Protein AF-A0A0D2AIK0-F1 (afdb_monomer_lite)

Foldseek 3Di:
DQDDLVLLLVLLVLLLVLLVVQLVQDPLSVVSVVLSVLLNVLSVLCVLLVDPDDSVLSVQLSVLSVQSSVQSVVCVVCRNPDDQQPGDGPNDGPVVSVVSNVVSSVSSVVVSVVCCVVQVLLSLLLVLLVLLLVLLVVDDDDDVLSLLLNLLSQLVNLLSVLQSPDDDHPNPLSNLNNVLSVVLSVVSVVDDDDPPCVVVNSVSSVVNSVSSVVSLVVSVVVLVVDPDDPVSNVSNVVSNCSSVVSCCVVCVVVVVVVVVVVVVLVVFDADDPVLLVPWDFAQDFDQDAAPQPRDGDRWTADPVGDTDHSVRVNVVNRRHQADPPPRHGSDDPPDPPPDDDDDDDD

Sequence (346 aa):
MATSITEAKIATKSLLQKVEPHMNDALALESLGFFLPVALKALDTIGLFKVEESPRALSEYKSTCDKLVEAIQSNEGSLGQRAWKDVTVDGKSWHDHLVTMKSCISTLQAEVNKIKVERPFLAEAILAAVELKRRIQSSEGSSPHFDILDGTLLFLLSALDLLQSLPRQNSDSVADLAGPLRQCSLKCRSALPSSEEAVVWMESCQQLLVLLQGFSNTFVCFFLQKNMSDDAKLRALSIFSTMGTYYMQRNQGLLQRRVDDMLDANRAQPASKSAIQALPRTTKSVREICVICTESMEITTMPCGHCYHDGCLSHWLKVADSCPQCRETLKEERKADTEGWVEATE

Radius of gyration: 31.6 Å; chains: 1; bounding box: 54×57×114 Å

Organism: NCBI:txid253628

pLDDT: mean 73.14, std 13.84, range [31.39, 95.0]

Structure (mmCIF, N/CA/C/O backbone):
data_AF-A0A0D2AIK0-F1
#
_entry.id   AF-A0A0D2AIK0-F1
#
loop_
_atom_site.group_PDB
_atom_site.id
_ato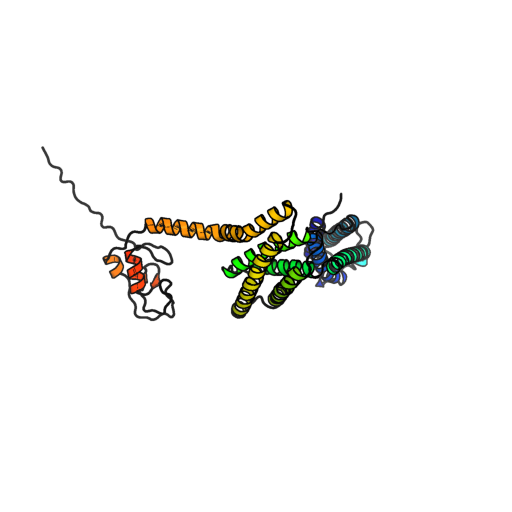m_site.type_symbol
_atom_site.label_atom_id
_atom_site.label_alt_id
_atom_site.label_comp_id
_atom_site.label_asym_id
_atom_site.label_entity_id
_atom_site.label_seq_id
_atom_site.pdbx_PDB_ins_code
_atom_site.Cartn_x
_atom_site.Cartn_y
_atom_site.Cartn_z
_atom_site.occupancy
_atom_site.B_iso_or_equiv
_atom_site.auth_seq_id
_atom_site.auth_comp_id
_atom_site.auth_asym_id
_atom_site.auth_atom_id
_atom_site.pdbx_PDB_model_num
ATOM 1 N N . MET A 1 1 ? 18.696 -15.777 -14.781 1.00 50.56 1 MET A N 1
ATOM 2 C CA . MET A 1 1 ? 17.895 -15.774 -13.537 1.00 50.56 1 MET A CA 1
ATOM 3 C C . MET A 1 1 ? 16.633 -14.973 -13.808 1.00 50.56 1 MET A C 1
ATOM 5 O O . MET A 1 1 ? 16.742 -13.966 -14.494 1.00 50.56 1 MET A O 1
ATOM 9 N N . ALA A 1 2 ? 15.460 -15.442 -13.379 1.00 64.12 2 ALA A N 1
ATOM 10 C CA . ALA A 1 2 ? 14.223 -14.672 -13.515 1.00 64.12 2 ALA A CA 1
ATOM 11 C C . ALA A 1 2 ? 14.253 -13.501 -12.520 1.00 64.12 2 ALA A C 1
ATOM 13 O O . ALA A 1 2 ? 14.506 -13.725 -11.341 1.00 64.12 2 ALA A O 1
ATOM 14 N N . THR A 1 3 ? 14.053 -12.273 -12.998 1.00 76.69 3 THR A N 1
ATOM 15 C CA . THR A 1 3 ? 14.014 -11.070 -12.151 1.00 76.69 3 THR A CA 1
ATOM 16 C C . THR A 1 3 ? 12.667 -10.958 -11.442 1.00 76.69 3 THR A C 1
ATOM 18 O O . THR A 1 3 ? 11.631 -11.181 -12.067 1.00 76.69 3 THR A O 1
ATOM 21 N N . SER A 1 4 ? 12.667 -10.591 -10.157 1.00 88.56 4 SER A N 1
ATOM 22 C CA . SER A 1 4 ? 11.433 -10.387 -9.379 1.00 88.56 4 SER A CA 1
ATOM 23 C C . SER A 1 4 ? 10.944 -8.931 -9.399 1.00 88.56 4 SER A C 1
ATOM 25 O O . SER A 1 4 ? 11.729 -7.992 -9.544 1.00 88.56 4 SER A O 1
ATOM 27 N N . ILE A 1 5 ? 9.642 -8.722 -9.166 1.00 89.88 5 ILE A N 1
ATOM 28 C CA . ILE A 1 5 ? 9.038 -7.384 -8.989 1.00 89.88 5 ILE A CA 1
ATOM 29 C C . ILE A 1 5 ? 9.760 -6.599 -7.880 1.00 89.88 5 ILE A C 1
ATOM 31 O O . ILE A 1 5 ? 9.977 -5.392 -7.993 1.00 89.88 5 ILE A O 1
ATOM 35 N N . THR A 1 6 ? 10.181 -7.283 -6.813 1.00 89.69 6 THR A N 1
ATOM 36 C CA . THR A 1 6 ? 10.931 -6.679 -5.704 1.00 89.69 6 THR A CA 1
ATOM 37 C C . THR A 1 6 ? 12.274 -6.119 -6.168 1.00 89.69 6 THR A C 1
ATOM 39 O O . THR A 1 6 ? 12.614 -4.989 -5.824 1.00 89.69 6 THR A O 1
ATOM 42 N N . GLU A 1 7 ? 13.015 -6.867 -6.985 1.00 91.56 7 GLU A N 1
ATOM 43 C CA . GLU A 1 7 ? 14.293 -6.414 -7.547 1.00 91.56 7 GLU A CA 1
ATOM 44 C C . GLU A 1 7 ? 14.105 -5.211 -8.475 1.00 91.56 7 GLU A C 1
ATOM 46 O O . GLU A 1 7 ? 14.845 -4.234 -8.367 1.00 91.56 7 GLU A O 1
ATOM 51 N N . ALA A 1 8 ? 13.079 -5.236 -9.332 1.00 92.81 8 ALA A N 1
ATOM 52 C CA . ALA A 1 8 ? 12.741 -4.106 -10.197 1.00 92.81 8 ALA A CA 1
ATOM 53 C C . ALA A 1 8 ? 12.388 -2.847 -9.384 1.00 92.81 8 ALA A C 1
ATOM 55 O O . ALA A 1 8 ? 12.855 -1.750 -9.697 1.00 92.81 8 ALA A O 1
ATOM 56 N N . LYS A 1 9 ? 11.630 -2.990 -8.287 1.00 93.06 9 LYS A N 1
ATOM 57 C CA . LYS A 1 9 ? 11.312 -1.877 -7.374 1.00 93.06 9 LYS A CA 1
ATOM 58 C C . LYS A 1 9 ? 12.559 -1.285 -6.725 1.00 93.06 9 LYS A C 1
ATOM 60 O O . LYS A 1 9 ? 12.662 -0.064 -6.626 1.00 93.06 9 LYS A O 1
ATOM 65 N N . ILE A 1 10 ? 13.491 -2.126 -6.279 1.00 94.44 10 ILE A N 1
ATOM 66 C CA . ILE A 1 10 ? 14.753 -1.675 -5.676 1.00 94.44 10 ILE A CA 1
ATOM 67 C C . ILE A 1 10 ? 15.572 -0.883 -6.699 1.00 94.44 10 ILE A C 1
ATOM 69 O O . ILE A 1 10 ? 15.980 0.240 -6.403 1.00 94.44 10 ILE A O 1
ATOM 73 N N . ALA A 1 11 ? 15.733 -1.416 -7.913 1.00 94.75 11 ALA A N 1
ATOM 74 C CA . ALA A 1 11 ? 16.460 -0.740 -8.986 1.00 94.75 11 ALA A CA 1
ATOM 75 C C . ALA A 1 11 ? 15.818 0.611 -9.355 1.00 94.75 11 ALA A C 1
ATOM 77 O O . ALA A 1 11 ? 16.508 1.622 -9.476 1.00 94.75 11 ALA A O 1
ATOM 78 N N . THR A 1 12 ? 14.484 0.665 -9.431 1.00 94.88 12 THR A N 1
ATOM 79 C CA . THR A 1 12 ? 13.747 1.908 -9.717 1.00 94.88 12 THR A CA 1
ATOM 80 C C . THR A 1 12 ? 13.958 2.965 -8.635 1.00 94.88 12 THR A C 1
ATOM 82 O O . THR A 1 12 ? 14.187 4.129 -8.953 1.00 94.88 12 THR A O 1
ATOM 85 N N . LYS A 1 13 ? 13.896 2.576 -7.352 1.00 94.88 13 LYS A N 1
ATOM 86 C CA . LYS A 1 13 ? 14.141 3.491 -6.224 1.00 94.88 13 LYS A CA 1
ATOM 87 C C . LYS A 1 13 ? 15.572 4.017 -6.225 1.00 94.88 13 LYS A C 1
ATOM 89 O O . LYS A 1 13 ? 15.771 5.205 -6.001 1.00 94.88 13 LYS A O 1
ATOM 94 N N . SER A 1 14 ? 16.543 3.145 -6.500 1.00 95.00 14 SER A N 1
ATOM 95 C CA . SER A 1 14 ? 17.953 3.530 -6.601 1.00 95.00 14 SER A CA 1
ATOM 96 C C . SER A 1 14 ? 18.172 4.561 -7.709 1.00 95.00 14 SER A C 1
ATOM 98 O O . SER A 1 14 ? 18.800 5.593 -7.473 1.00 95.00 14 SER A O 1
ATOM 100 N N . LEU A 1 15 ? 17.580 4.335 -8.887 1.00 93.12 15 LEU A N 1
ATOM 101 C CA . LEU A 1 15 ? 17.642 5.289 -9.989 1.00 93.12 15 LEU A CA 1
ATOM 102 C C . LEU A 1 15 ? 16.943 6.608 -9.652 1.00 93.12 15 LEU A C 1
ATOM 104 O O . LEU A 1 15 ? 17.505 7.667 -9.912 1.00 93.12 15 LEU A O 1
ATOM 108 N N . LEU A 1 16 ? 15.759 6.566 -9.037 1.00 92.19 16 LEU A N 1
ATOM 109 C CA . LEU A 1 16 ? 15.032 7.775 -8.645 1.00 92.19 16 LEU A CA 1
ATOM 110 C C . LEU A 1 16 ? 15.854 8.639 -7.681 1.00 92.19 16 LEU A C 1
ATOM 112 O O . LEU A 1 16 ? 16.026 9.825 -7.938 1.00 92.19 16 LEU A O 1
ATOM 116 N N . GLN A 1 17 ? 16.439 8.031 -6.646 1.00 91.50 17 GLN A N 1
ATOM 117 C CA . GLN A 1 17 ? 17.300 8.723 -5.682 1.00 91.50 17 GLN A CA 1
ATOM 118 C C . GLN A 1 17 ? 18.522 9.373 -6.348 1.00 91.50 17 GLN A C 1
ATOM 120 O O . GLN A 1 17 ? 18.995 10.414 -5.902 1.00 91.50 17 GLN A O 1
ATOM 125 N N . LYS A 1 18 ? 19.052 8.758 -7.410 1.00 87.75 18 LYS A N 1
ATOM 126 C CA . LYS A 1 18 ? 20.182 9.299 -8.173 1.00 87.75 18 LYS A CA 1
ATOM 127 C C . LYS A 1 18 ? 19.784 10.387 -9.163 1.00 87.75 18 LYS A C 1
ATOM 129 O O . LYS A 1 18 ? 20.604 11.242 -9.462 1.00 87.75 18 LYS A O 1
ATOM 134 N N . VAL A 1 19 ? 18.555 10.371 -9.668 1.00 86.50 19 VAL A N 1
ATOM 135 C CA . VAL A 1 19 ? 18.048 11.380 -10.610 1.00 86.50 19 VAL A CA 1
ATOM 136 C C . VAL A 1 19 ? 17.578 12.643 -9.887 1.00 86.50 19 VAL A C 1
ATOM 138 O O . VAL A 1 19 ? 17.784 13.739 -10.400 1.00 86.50 19 VAL A O 1
ATOM 141 N N . GLU A 1 20 ? 16.972 12.501 -8.707 1.00 85.56 20 GLU A N 1
ATOM 142 C CA . GLU A 1 20 ? 16.323 13.581 -7.948 1.00 85.56 20 GLU A CA 1
ATOM 143 C C . GLU A 1 20 ? 17.198 14.840 -7.748 1.00 85.56 20 GLU A C 1
ATOM 145 O O . GLU A 1 20 ? 16.708 15.936 -8.028 1.00 85.56 20 GLU A O 1
ATOM 150 N N . PRO A 1 21 ? 18.501 14.746 -7.403 1.00 83.00 21 PRO A N 1
ATOM 151 C CA . PRO A 1 21 ? 19.363 15.922 -7.248 1.00 83.00 21 PRO A CA 1
ATOM 152 C C . PRO A 1 21 ? 19.670 16.666 -8.557 1.00 83.00 21 PRO A C 1
ATOM 154 O O . PRO A 1 21 ? 20.189 17.777 -8.516 1.00 83.00 21 PRO A O 1
ATOM 157 N N . HIS A 1 22 ? 19.390 16.057 -9.712 1.00 76.94 22 HIS A N 1
ATOM 158 C CA . HIS A 1 22 ? 19.829 16.521 -11.033 1.00 76.94 22 HIS A CA 1
ATOM 159 C C . HIS A 1 22 ? 18.659 16.822 -11.986 1.00 76.94 22 HIS A C 1
ATOM 161 O O . HIS A 1 22 ? 18.868 17.103 -13.168 1.00 76.94 22 HIS A O 1
ATOM 167 N N . MET A 1 23 ? 17.413 16.776 -11.496 1.00 75.00 23 MET A N 1
ATOM 168 C CA . MET A 1 23 ? 16.213 16.999 -12.314 1.00 75.00 23 MET A CA 1
ATOM 169 C C . MET A 1 23 ? 16.132 18.405 -12.925 1.00 75.00 23 MET A C 1
ATOM 171 O O . MET A 1 23 ? 15.503 18.563 -13.967 1.00 75.00 23 MET A O 1
ATOM 175 N N . ASN A 1 24 ? 16.783 19.401 -12.320 1.00 70.81 24 ASN A N 1
ATOM 176 C CA . ASN A 1 24 ? 16.729 20.794 -12.774 1.00 70.81 24 ASN A CA 1
ATOM 177 C C . ASN A 1 24 ? 17.697 21.110 -13.931 1.00 70.81 24 ASN A C 1
ATOM 179 O O . ASN A 1 24 ? 17.567 22.159 -14.556 1.00 70.81 24 ASN A O 1
ATOM 183 N N . ASP A 1 25 ? 18.643 20.214 -14.236 1.00 64.31 25 ASP A N 1
ATOM 184 C CA . ASP A 1 25 ? 19.798 20.530 -15.090 1.00 64.31 25 ASP A CA 1
ATOM 185 C C . ASP A 1 25 ? 19.733 19.895 -16.493 1.00 64.31 25 ASP A C 1
ATOM 187 O O . ASP A 1 25 ? 20.514 20.251 -17.378 1.00 64.31 25 ASP A O 1
ATOM 191 N N . ALA A 1 26 ? 18.815 18.947 -16.737 1.00 69.38 26 ALA A N 1
ATOM 192 C CA . ALA A 1 26 ? 18.654 18.311 -18.047 1.00 69.38 26 ALA A CA 1
ATOM 193 C C . ALA A 1 26 ? 17.237 17.763 -18.292 1.00 69.38 26 ALA A C 1
ATOM 195 O O . ALA A 1 26 ? 16.736 16.938 -17.529 1.00 69.38 26 ALA A O 1
ATOM 196 N N . LEU A 1 27 ? 16.660 18.092 -19.456 1.00 71.62 27 LEU A N 1
ATOM 197 C CA . LEU A 1 27 ? 15.331 17.642 -19.918 1.00 71.62 27 LEU A CA 1
ATOM 198 C C . LEU A 1 27 ? 15.115 16.116 -19.809 1.00 71.62 27 LEU A C 1
ATOM 200 O O . LEU A 1 27 ? 14.017 15.621 -19.548 1.00 71.62 27 LEU A O 1
ATOM 204 N N . ALA A 1 28 ? 16.177 15.340 -20.033 1.00 73.12 28 ALA A N 1
ATOM 205 C CA . ALA A 1 28 ? 16.127 13.886 -19.963 1.00 73.12 28 ALA A CA 1
ATOM 206 C C . ALA A 1 28 ? 16.028 13.351 -18.519 1.00 73.12 28 ALA A C 1
ATOM 208 O O . ALA A 1 28 ? 15.374 12.333 -18.293 1.00 73.12 28 ALA A O 1
ATOM 209 N N . LEU A 1 29 ? 16.644 14.037 -17.552 1.00 78.25 29 LEU A N 1
ATOM 210 C CA . LEU A 1 29 ? 16.562 13.701 -16.128 1.00 78.25 29 LEU A CA 1
ATOM 211 C C . LEU A 1 29 ? 15.217 14.127 -15.542 1.00 78.25 29 LEU A C 1
ATOM 213 O O . LEU A 1 29 ? 14.597 13.356 -14.813 1.00 78.25 29 LEU A O 1
ATOM 217 N N . GLU A 1 30 ? 14.711 15.290 -15.952 1.00 78.31 30 GLU A N 1
ATOM 218 C CA . GLU A 1 30 ? 13.348 15.729 -15.644 1.00 78.31 30 GLU A CA 1
ATOM 219 C C . GLU A 1 30 ? 12.313 14.688 -16.112 1.00 78.31 30 GLU A C 1
ATOM 221 O O . GLU A 1 30 ? 11.435 14.271 -15.353 1.00 78.31 30 GLU A O 1
ATOM 226 N N . SER A 1 31 ? 12.484 14.169 -17.336 1.00 82.69 31 SER A N 1
ATOM 227 C CA . SER A 1 31 ? 11.640 13.094 -17.871 1.00 82.69 31 SER A CA 1
ATOM 228 C C . SER A 1 31 ? 11.676 11.839 -16.989 1.00 82.69 31 SER A C 1
ATOM 230 O O . SER A 1 31 ? 10.631 11.247 -16.718 1.00 82.69 31 SER A O 1
ATOM 232 N N . LEU A 1 32 ? 12.855 11.417 -16.518 1.00 86.56 32 LEU A N 1
ATOM 233 C CA . LEU A 1 32 ? 12.980 10.269 -15.613 1.00 86.56 32 LEU A CA 1
ATOM 234 C C . LEU A 1 32 ? 12.265 10.510 -14.278 1.00 86.56 32 LEU A C 1
ATOM 236 O O . LEU A 1 32 ? 11.561 9.617 -13.808 1.00 86.56 32 LEU A O 1
ATOM 240 N N . GLY A 1 33 ? 12.367 11.714 -13.715 1.00 83.06 33 GLY A N 1
ATOM 241 C CA . GLY A 1 33 ? 11.636 12.092 -12.504 1.00 83.06 33 GLY A CA 1
ATOM 242 C C . GLY A 1 33 ? 10.116 11.972 -12.646 1.00 83.06 33 GLY A C 1
ATOM 243 O O . GLY A 1 33 ? 9.435 11.619 -11.687 1.00 83.06 33 GLY A O 1
ATOM 244 N N . PHE A 1 34 ? 9.577 12.162 -13.853 1.00 85.56 34 PHE A N 1
ATOM 245 C CA . PHE A 1 34 ? 8.167 11.897 -14.142 1.00 85.56 34 PHE A CA 1
ATOM 246 C C . PHE A 1 34 ? 7.852 10.397 -14.295 1.00 85.56 34 PHE A C 1
ATOM 248 O O . PHE A 1 34 ? 6.864 9.905 -13.745 1.00 85.56 34 PHE A O 1
ATOM 255 N N . PHE A 1 35 ? 8.670 9.644 -15.038 1.00 89.25 35 PHE A N 1
ATOM 256 C CA . PHE A 1 35 ? 8.367 8.248 -15.386 1.00 89.25 35 PHE A CA 1
ATOM 257 C C . PHE A 1 35 ? 8.652 7.236 -14.264 1.00 89.25 35 PHE A C 1
ATOM 259 O O . PHE A 1 35 ? 7.941 6.236 -14.154 1.00 89.25 35 PHE A O 1
ATOM 266 N N . LEU A 1 36 ? 9.658 7.465 -13.417 1.00 92.38 36 LEU A N 1
ATOM 267 C CA . LEU A 1 36 ? 10.046 6.518 -12.362 1.00 92.38 36 LEU A CA 1
ATOM 268 C C . LEU A 1 36 ? 8.971 6.351 -11.268 1.00 92.38 36 LEU A C 1
ATOM 270 O O . LEU A 1 36 ? 8.665 5.206 -10.927 1.00 92.38 36 LEU A O 1
ATOM 274 N N . PRO A 1 37 ? 8.310 7.414 -10.764 1.00 91.31 37 PRO A N 1
ATOM 275 C CA . PRO A 1 37 ? 7.172 7.261 -9.853 1.00 91.31 37 PRO A CA 1
ATOM 276 C C . PRO A 1 37 ? 6.001 6.492 -10.475 1.00 91.31 37 PRO A C 1
ATOM 278 O O . PRO A 1 37 ? 5.338 5.701 -9.800 1.00 91.31 37 PRO A O 1
ATOM 281 N N . VAL A 1 38 ? 5.755 6.692 -11.773 1.00 90.62 38 VAL A N 1
ATOM 282 C CA . VAL A 1 38 ? 4.715 5.964 -12.514 1.00 90.62 38 VAL A CA 1
ATOM 283 C C . VAL A 1 38 ? 5.049 4.474 -12.584 1.00 90.62 38 VAL A C 1
ATOM 285 O O . VAL A 1 38 ? 4.174 3.640 -12.347 1.00 90.62 38 VAL A O 1
ATOM 288 N N . ALA A 1 39 ? 6.310 4.139 -12.847 1.00 92.06 39 ALA A N 1
ATOM 289 C CA . ALA A 1 39 ? 6.778 2.761 -12.887 1.00 92.06 39 ALA A CA 1
ATOM 290 C C . ALA A 1 39 ? 6.715 2.078 -11.512 1.00 92.06 39 ALA A C 1
ATOM 292 O O . ALA A 1 39 ? 6.209 0.963 -11.415 1.00 92.06 39 ALA A O 1
ATOM 293 N N . LEU A 1 40 ? 7.128 2.765 -10.437 1.00 92.25 40 LEU A N 1
ATOM 294 C CA . LEU A 1 40 ? 6.992 2.261 -9.063 1.00 92.25 40 LEU A CA 1
ATOM 295 C C . LEU A 1 40 ? 5.543 1.901 -8.740 1.00 92.25 40 LEU A C 1
ATOM 297 O O . LEU A 1 40 ? 5.271 0.809 -8.246 1.00 92.25 40 LEU A O 1
ATOM 301 N N . LYS A 1 41 ? 4.606 2.789 -9.084 1.00 89.12 41 LYS A N 1
ATOM 302 C CA . LYS A 1 41 ? 3.179 2.550 -8.862 1.00 89.12 41 LYS A CA 1
ATOM 303 C C . LYS A 1 41 ? 2.649 1.365 -9.671 1.00 89.12 41 LYS A C 1
ATOM 305 O O . LYS A 1 41 ? 1.785 0.632 -9.184 1.00 89.12 41 LYS A O 1
ATOM 310 N N . ALA A 1 42 ? 3.144 1.177 -10.894 1.00 90.12 42 ALA A N 1
ATOM 311 C CA . ALA A 1 42 ? 2.782 0.030 -11.716 1.00 90.12 42 ALA A CA 1
ATOM 312 C C . ALA A 1 42 ? 3.290 -1.278 -11.092 1.00 90.12 42 ALA A C 1
ATOM 314 O O . ALA A 1 42 ? 2.485 -2.171 -10.844 1.00 90.12 42 ALA A O 1
ATOM 315 N N . LEU A 1 43 ? 4.575 -1.342 -10.730 1.00 92.06 43 LEU A N 1
ATOM 316 C CA . LEU A 1 43 ? 5.187 -2.500 -10.069 1.00 92.06 43 LEU A CA 1
ATOM 317 C C . LEU A 1 43 ? 4.513 -2.839 -8.731 1.00 92.06 43 LEU A C 1
ATOM 319 O O . LEU A 1 43 ? 4.297 -4.011 -8.430 1.00 92.06 43 LEU A O 1
ATOM 323 N N . ASP A 1 44 ? 4.144 -1.831 -7.935 1.00 89.00 44 ASP A N 1
ATOM 324 C CA . ASP A 1 44 ? 3.375 -2.027 -6.701 1.00 89.00 44 ASP A CA 1
ATOM 325 C C . ASP A 1 44 ? 2.018 -2.670 -6.983 1.00 89.00 44 ASP A C 1
ATOM 327 O O . ASP A 1 44 ? 1.645 -3.646 -6.335 1.00 89.00 44 ASP A O 1
ATOM 331 N N . THR A 1 45 ? 1.294 -2.150 -7.975 1.00 87.81 45 THR A N 1
ATOM 332 C CA . THR A 1 45 ? -0.019 -2.679 -8.352 1.00 87.81 45 THR A CA 1
ATOM 333 C C . THR A 1 45 ? 0.107 -4.121 -8.838 1.00 87.81 45 THR A C 1
ATOM 335 O O . THR A 1 45 ? -0.593 -5.001 -8.354 1.00 87.81 45 THR A O 1
ATOM 338 N N . ILE A 1 46 ? 1.038 -4.397 -9.743 1.00 87.75 46 ILE A N 1
ATOM 339 C CA . ILE A 1 46 ? 1.235 -5.734 -10.307 1.00 87.75 46 ILE A CA 1
ATOM 340 C C . ILE A 1 46 ? 1.639 -6.733 -9.211 1.00 87.75 46 ILE A C 1
ATOM 342 O O . ILE A 1 46 ? 1.069 -7.824 -9.131 1.00 87.75 46 ILE A O 1
ATOM 346 N N . GLY A 1 47 ? 2.537 -6.332 -8.306 1.00 87.25 47 GLY A N 1
ATOM 347 C CA . GLY A 1 47 ? 2.935 -7.142 -7.157 1.00 87.25 47 GLY A CA 1
ATOM 348 C C . GLY A 1 47 ? 1.773 -7.467 -6.215 1.00 87.25 47 GLY A C 1
ATOM 349 O O . GLY A 1 47 ? 1.659 -8.606 -5.766 1.00 87.25 47 GLY A O 1
ATOM 350 N N . LEU A 1 48 ? 0.878 -6.506 -5.957 1.00 84.94 48 LEU A N 1
ATOM 351 C CA . LEU A 1 48 ? -0.336 -6.730 -5.158 1.00 84.94 48 LEU A CA 1
ATOM 352 C C . LEU A 1 48 ? -1.271 -7.748 -5.818 1.00 84.94 48 LEU A C 1
ATOM 354 O O . LEU A 1 48 ? -1.845 -8.600 -5.140 1.00 84.94 48 LEU A O 1
ATOM 358 N N . PHE A 1 49 ? -1.402 -7.695 -7.144 1.00 83.88 49 PHE A N 1
ATOM 359 C CA . PHE A 1 49 ? -2.313 -8.573 -7.872 1.00 83.88 49 PHE A CA 1
ATOM 360 C C . PHE A 1 49 ? -1.720 -9.932 -8.260 1.00 83.88 49 PHE A C 1
ATOM 362 O O . PHE A 1 49 ? -2.445 -10.759 -8.814 1.00 83.88 49 PHE A O 1
ATOM 369 N N . LYS A 1 50 ? -0.449 -10.189 -7.911 1.00 80.44 50 LYS A N 1
ATOM 370 C CA . LYS A 1 50 ? 0.285 -11.429 -8.221 1.00 80.44 50 LYS A CA 1
ATOM 371 C C . LYS A 1 50 ? 0.172 -11.796 -9.708 1.00 80.44 50 LYS A C 1
ATOM 373 O O . LYS A 1 50 ? -0.008 -12.962 -10.049 1.00 80.44 50 LYS A O 1
ATOM 378 N N . VAL A 1 51 ? 0.216 -10.790 -10.584 1.00 78.00 51 VAL A N 1
ATOM 379 C CA . VAL A 1 51 ? 0.115 -11.009 -12.032 1.00 78.00 51 VAL A CA 1
ATOM 380 C C . VAL A 1 51 ? 1.363 -11.739 -12.510 1.00 78.00 51 VAL A C 1
ATOM 382 O O . VAL A 1 51 ? 2.481 -11.366 -12.151 1.00 78.00 51 VAL A O 1
ATOM 385 N N . GLU A 1 52 ? 1.171 -12.774 -13.327 1.00 69.00 52 GLU A N 1
ATOM 386 C CA . GLU A 1 52 ? 2.258 -13.420 -14.058 1.00 69.00 52 GLU A CA 1
ATOM 387 C C . GLU A 1 52 ? 2.777 -12.458 -15.133 1.00 69.00 52 GLU A C 1
ATOM 389 O O . GLU A 1 52 ? 2.302 -12.434 -16.266 1.00 69.00 52 GLU A O 1
ATOM 394 N N . GLU A 1 53 ? 3.732 -11.610 -14.761 1.00 66.69 53 GLU A N 1
ATOM 395 C CA . GLU A 1 53 ? 4.429 -10.764 -15.722 1.00 66.69 53 GLU A CA 1
ATOM 396 C C . GLU A 1 53 ? 5.408 -11.572 -16.564 1.00 66.69 53 GLU A C 1
ATOM 398 O O . GLU A 1 53 ? 6.002 -12.549 -16.106 1.00 66.69 53 GLU A O 1
ATOM 403 N N . SER A 1 54 ? 5.658 -11.100 -17.787 1.00 68.06 54 SER A N 1
ATOM 404 C CA . SER A 1 54 ? 6.756 -11.606 -18.606 1.00 68.06 54 SER A CA 1
ATOM 405 C C . SER A 1 54 ? 8.091 -11.391 -17.875 1.00 68.06 54 SER A C 1
ATOM 407 O O . SER A 1 54 ? 8.524 -10.240 -17.733 1.00 68.06 54 SER A O 1
ATOM 409 N N . PRO A 1 55 ? 8.814 -12.462 -17.480 1.00 75.12 55 PRO A N 1
ATOM 410 C CA . PRO A 1 55 ? 10.098 -12.334 -16.785 1.00 75.12 55 PRO A CA 1
ATOM 411 C C . PRO A 1 55 ? 11.132 -11.546 -17.598 1.00 75.12 55 PRO A C 1
ATOM 413 O O . PRO A 1 55 ? 12.060 -10.957 -17.045 1.00 75.12 55 PRO A O 1
ATOM 416 N N . ARG A 1 56 ? 10.957 -11.514 -18.927 1.00 81.75 56 ARG A N 1
ATOM 417 C CA . ARG A 1 56 ? 11.803 -10.759 -19.849 1.00 81.75 56 ARG A CA 1
ATOM 418 C C . ARG A 1 56 ? 11.628 -9.250 -19.688 1.00 81.75 56 ARG A C 1
ATOM 420 O O . ARG A 1 56 ? 12.636 -8.559 -19.615 1.00 81.75 56 ARG A O 1
ATOM 427 N N . ALA A 1 57 ? 10.392 -8.752 -19.599 1.00 84.25 57 ALA A N 1
ATOM 428 C CA . ALA A 1 57 ? 10.127 -7.318 -19.460 1.00 84.25 57 ALA A CA 1
ATOM 429 C C . ALA A 1 57 ? 10.662 -6.780 -18.123 1.00 84.25 57 ALA A C 1
ATOM 431 O O . ALA A 1 57 ? 11.310 -5.738 -18.094 1.00 84.25 57 ALA A O 1
ATOM 432 N N . LEU A 1 58 ? 10.479 -7.535 -17.033 1.00 88.44 58 LEU A N 1
ATOM 433 C CA . LEU A 1 58 ? 11.042 -7.202 -15.721 1.00 88.44 58 LEU A CA 1
ATOM 434 C C . LEU A 1 58 ? 12.571 -7.208 -15.718 1.00 88.44 58 LEU A C 1
ATOM 436 O O . LEU A 1 58 ? 13.194 -6.285 -15.193 1.00 88.44 58 LEU A O 1
ATOM 440 N N . SER A 1 59 ? 13.181 -8.234 -16.315 1.00 90.81 59 SER A N 1
ATOM 441 C CA . SER A 1 59 ? 14.638 -8.331 -16.408 1.00 90.81 59 SER A CA 1
ATOM 442 C C . SER A 1 59 ? 15.230 -7.196 -17.242 1.00 90.81 59 SER A C 1
ATOM 444 O O . SER A 1 59 ? 16.258 -6.637 -16.860 1.00 90.81 59 SER A O 1
ATOM 446 N N . GLU A 1 60 ? 14.588 -6.843 -18.356 1.00 92.00 60 GLU A N 1
ATOM 447 C CA . GLU A 1 60 ? 15.017 -5.761 -19.242 1.00 92.00 60 GLU A CA 1
ATOM 448 C C . GLU A 1 60 ? 14.849 -4.390 -18.578 1.00 92.00 60 GLU A C 1
ATOM 450 O O . GLU A 1 60 ? 15.783 -3.587 -18.581 1.00 92.00 60 GLU A O 1
ATOM 455 N N . TYR A 1 61 ? 13.714 -4.152 -17.919 1.00 93.31 61 TYR A N 1
ATOM 456 C CA . TYR A 1 61 ? 13.453 -2.938 -17.149 1.00 93.31 61 TYR A CA 1
ATOM 457 C C . TYR A 1 61 ? 14.493 -2.732 -16.041 1.00 93.31 61 TYR A C 1
ATOM 459 O O . TYR A 1 61 ? 15.158 -1.698 -15.989 1.00 93.31 61 TYR A O 1
ATOM 467 N N . LYS A 1 62 ? 14.694 -3.755 -15.201 1.00 94.69 62 LYS A N 1
ATOM 468 C CA . LYS A 1 62 ? 15.651 -3.731 -14.088 1.00 94.69 62 LYS A CA 1
ATOM 469 C C . LYS A 1 62 ? 17.081 -3.518 -14.585 1.00 94.69 62 LYS A C 1
ATOM 471 O O . LYS A 1 62 ? 17.782 -2.657 -14.065 1.00 94.69 62 LYS A O 1
ATOM 476 N N . SER A 1 63 ? 17.487 -4.233 -15.637 1.00 94.12 63 SER A N 1
ATOM 477 C CA . SER A 1 63 ? 18.802 -4.041 -16.260 1.00 94.12 63 SER A CA 1
ATOM 478 C C . SER A 1 63 ? 18.982 -2.622 -16.804 1.00 94.12 63 SER A C 1
ATOM 480 O O . SER A 1 63 ? 20.056 -2.046 -16.663 1.00 94.12 63 SER A O 1
ATOM 482 N N . THR A 1 64 ? 17.936 -2.032 -17.385 1.00 93.62 64 THR A N 1
ATOM 483 C CA . THR A 1 64 ? 17.982 -0.650 -17.879 1.00 93.62 64 THR A CA 1
ATOM 484 C C . THR A 1 64 ? 18.106 0.351 -16.726 1.00 93.62 64 THR A C 1
ATOM 486 O O . THR A 1 64 ? 18.860 1.314 -16.845 1.00 93.62 64 THR A O 1
ATOM 489 N N . CYS A 1 65 ? 17.425 0.125 -15.594 1.00 94.12 65 CYS A N 1
ATOM 490 C CA . CYS A 1 65 ? 17.594 0.950 -14.393 1.00 94.12 65 CYS A CA 1
ATOM 491 C C . CYS A 1 65 ? 19.046 0.938 -13.905 1.00 94.12 65 CYS A C 1
ATOM 493 O O . CYS A 1 65 ? 19.621 2.006 -13.710 1.00 94.12 65 CYS A O 1
ATOM 495 N N . ASP A 1 66 ? 19.635 -0.252 -13.759 1.00 94.00 66 ASP A N 1
ATOM 496 C CA . ASP A 1 66 ? 21.008 -0.423 -13.270 1.00 94.00 66 ASP A CA 1
ATOM 497 C C . ASP A 1 66 ? 22.014 0.306 -14.183 1.00 94.00 66 ASP A C 1
ATOM 499 O O . ASP A 1 66 ? 22.830 1.096 -13.710 1.00 94.00 66 ASP A O 1
ATOM 503 N N . LYS A 1 67 ? 21.881 0.150 -15.507 1.00 92.00 67 LYS A N 1
ATOM 504 C CA . LYS A 1 67 ? 22.746 0.825 -16.493 1.00 92.00 67 LYS A CA 1
ATOM 505 C C . LYS A 1 67 ? 22.631 2.344 -16.453 1.00 92.00 67 LYS A C 1
ATOM 507 O O . LYS A 1 67 ? 23.627 3.043 -16.616 1.00 92.00 67 LYS A O 1
ATOM 512 N N . LEU A 1 68 ? 21.425 2.876 -16.250 1.00 89.19 68 LEU A N 1
ATOM 513 C CA . LEU A 1 68 ? 21.225 4.320 -16.111 1.00 89.19 68 LEU A CA 1
ATOM 514 C C . LEU A 1 68 ? 21.827 4.847 -14.803 1.00 89.19 68 LEU A C 1
ATOM 516 O O . LEU A 1 68 ? 22.388 5.941 -14.803 1.00 89.19 68 LEU A O 1
ATOM 520 N N . VAL A 1 69 ? 21.768 4.079 -13.710 1.00 90.69 69 VAL A N 1
ATOM 521 C CA . VAL A 1 69 ? 22.453 4.430 -12.455 1.00 90.69 69 VAL A CA 1
ATOM 522 C C . VAL A 1 69 ? 23.963 4.496 -12.671 1.00 90.69 69 VAL A C 1
ATOM 524 O O . VAL A 1 69 ? 24.576 5.503 -12.318 1.00 90.69 69 VAL A O 1
ATOM 527 N N . GLU A 1 70 ? 24.553 3.473 -13.293 1.00 88.06 70 GLU A N 1
ATOM 528 C CA . GLU A 1 70 ? 25.985 3.439 -13.619 1.00 88.06 70 GLU A CA 1
ATOM 529 C C . GLU A 1 70 ? 26.392 4.605 -14.533 1.00 88.06 70 GLU A C 1
ATOM 531 O O . GLU A 1 70 ? 27.424 5.246 -14.309 1.00 88.06 70 GLU A O 1
ATOM 536 N N . ALA A 1 71 ? 25.558 4.928 -15.528 1.00 86.12 71 ALA A N 1
ATOM 537 C CA . ALA A 1 71 ? 25.766 6.059 -16.429 1.00 86.12 71 ALA A CA 1
ATOM 538 C C . ALA A 1 71 ? 25.819 7.394 -15.674 1.00 86.12 71 ALA A C 1
ATOM 540 O O . ALA A 1 71 ? 26.709 8.207 -15.930 1.00 86.12 71 ALA A O 1
ATOM 541 N N . ILE A 1 72 ? 24.872 7.622 -14.756 1.00 83.62 72 ILE A N 1
ATOM 542 C CA . ILE A 1 72 ? 24.806 8.843 -13.944 1.00 83.62 72 ILE A CA 1
ATOM 543 C C . ILE A 1 72 ? 26.036 8.924 -13.038 1.00 83.62 72 ILE A C 1
ATOM 545 O O . ILE A 1 72 ? 26.740 9.930 -13.069 1.00 83.62 72 ILE A O 1
ATOM 549 N N . GLN A 1 73 ? 26.338 7.850 -12.301 1.00 85.50 73 GLN A N 1
ATOM 550 C CA . GLN A 1 73 ? 27.477 7.784 -11.377 1.00 85.50 73 GLN A CA 1
ATOM 551 C C . GLN A 1 73 ? 28.807 8.074 -12.079 1.00 85.50 73 GLN A C 1
ATOM 553 O O . GLN A 1 73 ? 29.601 8.886 -11.610 1.00 85.50 73 GLN A O 1
ATOM 558 N N . SER A 1 74 ? 29.026 7.471 -13.249 1.00 83.38 74 SER A N 1
ATOM 559 C CA . SER A 1 74 ? 30.259 7.648 -14.027 1.00 83.38 74 SER A CA 1
ATOM 560 C C . SER A 1 74 ? 30.447 9.074 -14.559 1.00 83.38 74 SER A C 1
ATOM 562 O O . SER A 1 74 ? 31.540 9.433 -14.993 1.00 83.38 74 SER A O 1
ATOM 564 N N . ASN A 1 75 ? 29.392 9.895 -14.546 1.00 77.25 75 ASN A N 1
ATOM 565 C CA . ASN A 1 75 ? 29.389 11.245 -15.099 1.00 77.25 75 ASN A CA 1
ATOM 566 C C . ASN A 1 75 ? 29.052 12.330 -14.061 1.00 77.25 75 ASN A C 1
ATOM 568 O O . ASN A 1 75 ? 28.870 13.481 -14.467 1.00 77.25 75 ASN A O 1
ATOM 572 N N . GLU A 1 76 ? 29.035 12.005 -12.757 1.00 74.75 76 GLU A N 1
ATOM 573 C CA . GLU A 1 76 ? 28.597 12.912 -11.679 1.00 74.75 76 GLU A CA 1
ATOM 574 C C . GLU A 1 76 ? 29.314 14.283 -11.716 1.00 74.75 76 GLU A C 1
ATOM 576 O O . GLU A 1 76 ? 28.686 15.329 -11.581 1.00 74.75 76 GLU A O 1
ATOM 5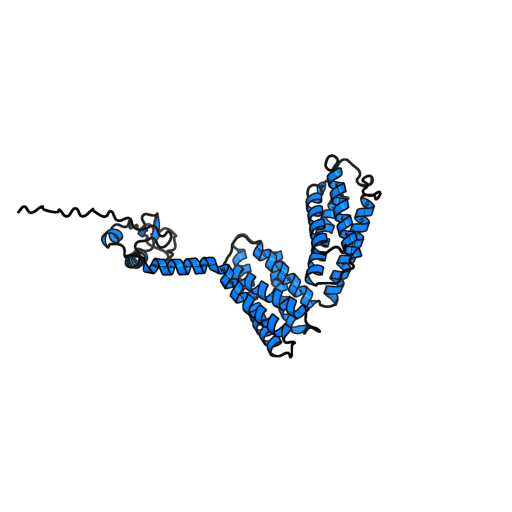81 N N . GLY A 1 77 ? 30.616 14.318 -12.023 1.00 67.44 77 GLY A N 1
ATOM 582 C CA . GLY A 1 77 ? 31.392 15.568 -12.120 1.00 67.44 77 GLY A CA 1
ATOM 583 C C . GLY A 1 77 ? 31.142 16.428 -13.371 1.00 67.44 77 GLY A C 1
ATOM 584 O O . GLY A 1 77 ? 31.695 17.517 -13.479 1.00 67.44 77 GLY A O 1
ATOM 585 N N . SER A 1 78 ? 30.349 15.948 -14.333 1.00 64.56 78 SER A N 1
ATOM 586 C CA . SER A 1 78 ? 30.048 16.628 -15.611 1.00 64.56 78 SER A CA 1
ATOM 587 C C . SER A 1 78 ? 28.554 16.909 -15.818 1.00 64.56 78 SER A C 1
ATOM 589 O O . SER A 1 78 ? 28.131 17.342 -16.899 1.00 64.56 78 SER A O 1
ATOM 591 N N . LEU A 1 79 ? 27.762 16.653 -14.773 1.00 63.12 79 LEU A N 1
ATOM 592 C CA . LEU A 1 79 ? 26.331 16.909 -14.714 1.00 63.12 79 LEU A CA 1
ATOM 593 C C . LEU A 1 79 ? 26.047 18.394 -14.992 1.00 63.12 79 LEU A C 1
ATOM 595 O O . LEU A 1 79 ? 26.627 19.274 -14.366 1.00 63.12 79 LEU A O 1
ATOM 599 N N . GLY A 1 80 ? 25.208 18.669 -15.996 1.00 57.78 80 GLY A N 1
ATOM 600 C CA . GLY A 1 80 ? 24.837 20.030 -16.414 1.00 57.78 80 GLY A CA 1
ATOM 601 C C . GLY A 1 80 ? 25.738 20.687 -17.474 1.00 57.78 80 GLY A C 1
ATOM 602 O O . GLY A 1 80 ? 25.356 21.715 -18.023 1.00 57.78 80 GLY A O 1
ATOM 603 N N . GLN A 1 81 ? 26.894 20.102 -17.829 1.00 55.03 81 GLN A N 1
ATOM 604 C CA . GLN A 1 81 ? 27.803 20.656 -18.858 1.00 55.03 81 GLN A CA 1
ATOM 605 C C . GLN A 1 81 ? 27.901 19.815 -20.144 1.00 55.03 81 GLN A C 1
ATOM 607 O O . GLN A 1 81 ? 28.333 20.323 -21.180 1.00 55.03 81 GLN A O 1
ATOM 612 N N . ARG A 1 82 ? 27.501 18.535 -20.114 1.00 58.50 82 ARG A N 1
ATOM 613 C CA . ARG A 1 82 ? 27.536 17.629 -21.278 1.00 58.50 82 ARG A CA 1
ATOM 614 C C . ARG A 1 82 ? 26.172 17.473 -21.943 1.00 58.50 82 ARG A C 1
ATOM 616 O O . ARG A 1 82 ? 25.139 17.383 -21.283 1.00 58.50 82 ARG A O 1
ATOM 623 N N . ALA A 1 83 ? 26.179 17.327 -23.267 1.00 64.12 83 ALA A N 1
ATOM 624 C CA . ALA A 1 83 ? 25.014 16.855 -23.995 1.00 64.12 83 ALA A CA 1
ATOM 625 C C . ALA A 1 83 ? 24.867 15.342 -23.754 1.00 64.12 83 ALA A C 1
ATOM 627 O O . ALA A 1 83 ? 25.600 14.539 -24.320 1.00 64.12 83 ALA A O 1
ATOM 628 N N . TRP A 1 84 ? 23.906 14.942 -22.919 1.00 71.88 84 TRP A N 1
ATOM 629 C CA . TRP A 1 84 ? 23.606 13.540 -22.571 1.00 71.88 84 TRP A CA 1
ATOM 630 C C . TRP A 1 84 ? 23.466 12.581 -23.760 1.00 71.88 84 TRP A C 1
ATOM 632 O O . TRP A 1 84 ? 23.616 11.375 -23.600 1.00 71.88 84 TRP A O 1
ATOM 642 N N . LYS A 1 85 ? 23.213 13.115 -24.958 1.00 67.81 85 LYS A N 1
ATOM 643 C CA . LYS A 1 85 ? 23.210 12.380 -26.228 1.00 67.81 85 LYS A CA 1
ATOM 644 C C . LYS A 1 85 ? 24.522 11.626 -26.510 1.00 67.81 85 LYS A C 1
ATOM 646 O O . LYS A 1 85 ? 24.473 10.611 -27.193 1.00 67.81 85 LYS A O 1
ATOM 651 N N . ASP A 1 86 ? 25.648 12.094 -25.967 1.00 73.38 86 ASP A N 1
ATOM 652 C CA . ASP A 1 86 ? 26.980 11.525 -26.212 1.00 73.38 86 ASP A CA 1
ATOM 653 C C . ASP A 1 86 ? 27.396 10.492 -25.141 1.00 73.38 86 ASP A C 1
ATOM 655 O O . ASP A 1 86 ? 28.412 9.812 -25.282 1.00 73.38 86 ASP A O 1
ATOM 659 N N . VAL A 1 87 ? 26.611 10.345 -24.064 1.00 78.50 87 VAL A N 1
ATOM 660 C CA . VAL A 1 87 ? 26.859 9.345 -23.017 1.00 78.50 87 VAL A CA 1
ATOM 661 C C . VAL A 1 87 ? 26.412 7.976 -23.521 1.00 78.50 87 VAL A C 1
ATOM 663 O O . VAL A 1 87 ? 25.261 7.797 -23.928 1.00 78.50 87 VAL A O 1
ATOM 666 N N . THR A 1 88 ? 27.319 7.000 -23.463 1.00 81.25 88 THR A N 1
ATOM 667 C CA . THR A 1 88 ? 27.047 5.615 -23.856 1.00 81.25 88 THR A CA 1
ATOM 668 C C . THR A 1 88 ? 27.305 4.656 -22.700 1.00 81.25 88 THR A C 1
ATOM 670 O O . THR A 1 88 ? 28.257 4.826 -21.941 1.00 81.25 88 THR A O 1
ATOM 673 N N . VAL A 1 89 ? 26.446 3.645 -22.569 1.00 83.56 89 VAL A N 1
AT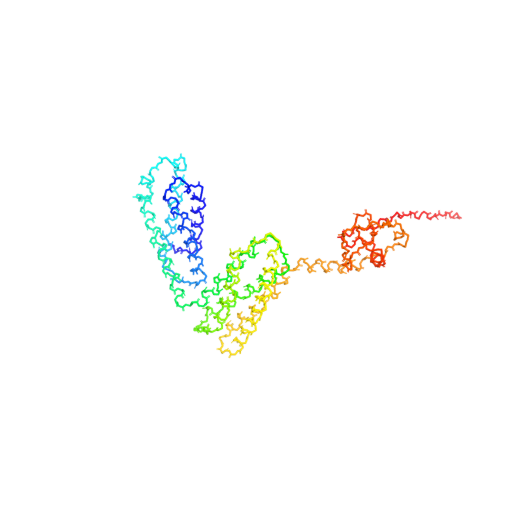OM 674 C CA . VAL A 1 89 ? 26.601 2.517 -21.637 1.00 83.56 89 VAL A CA 1
ATOM 675 C C . VAL A 1 89 ? 26.268 1.240 -22.391 1.00 83.56 89 VAL A C 1
ATOM 677 O O . VAL A 1 89 ? 25.232 1.171 -23.057 1.00 83.56 89 VAL A O 1
ATOM 680 N N . ASP A 1 90 ? 27.162 0.252 -22.330 1.00 84.62 90 ASP A N 1
ATOM 681 C CA . ASP A 1 90 ? 27.108 -0.982 -23.129 1.00 84.62 90 ASP A CA 1
ATOM 682 C C . ASP A 1 90 ? 26.931 -0.736 -24.638 1.00 84.62 90 ASP A C 1
ATOM 684 O O . ASP A 1 90 ? 26.158 -1.415 -25.316 1.00 84.62 90 ASP A O 1
ATOM 688 N N . GLY A 1 91 ? 27.603 0.286 -25.173 1.00 83.75 91 GLY A N 1
ATOM 689 C CA . GLY A 1 91 ? 27.531 0.631 -26.597 1.00 83.75 91 GLY A CA 1
ATOM 690 C C . GLY A 1 91 ? 26.182 1.197 -27.060 1.00 83.75 91 GLY A C 1
ATOM 691 O O . GLY A 1 91 ? 26.004 1.422 -28.254 1.00 83.75 91 GLY A O 1
ATOM 692 N N . LYS A 1 92 ? 25.241 1.452 -26.144 1.00 85.75 92 LYS A N 1
ATOM 693 C CA . LYS A 1 92 ? 23.970 2.139 -26.412 1.00 85.75 92 LYS A CA 1
ATOM 694 C C . LYS A 1 92 ? 24.015 3.565 -25.888 1.00 85.75 92 LYS A C 1
ATOM 696 O O . LYS A 1 92 ? 24.594 3.814 -24.829 1.00 85.75 92 LYS A O 1
ATOM 701 N N . SER A 1 93 ? 23.382 4.489 -26.603 1.00 87.12 93 SER A N 1
ATOM 702 C CA . SER A 1 93 ? 23.263 5.873 -26.149 1.00 87.12 93 SER A CA 1
ATOM 703 C C . SER A 1 93 ? 22.316 5.981 -24.954 1.00 87.12 93 SER A C 1
ATOM 705 O O . SER A 1 93 ? 21.426 5.150 -24.751 1.00 87.12 93 SER A O 1
ATOM 707 N N . TRP A 1 94 ? 22.458 7.055 -24.180 1.00 84.25 94 TRP A N 1
ATOM 708 C CA . TRP A 1 94 ? 21.496 7.428 -23.143 1.00 84.25 94 TRP A CA 1
ATOM 709 C C . TRP A 1 94 ? 20.048 7.435 -23.660 1.00 84.25 94 TRP A C 1
ATOM 711 O O . TRP A 1 94 ? 19.130 6.966 -22.986 1.00 84.25 94 TRP A O 1
ATOM 721 N N . HIS A 1 95 ? 19.838 7.926 -24.886 1.00 84.75 95 HIS A N 1
ATOM 722 C CA . HIS A 1 95 ? 18.518 7.956 -25.509 1.00 84.75 95 HIS A CA 1
ATOM 723 C C . HIS A 1 95 ? 17.948 6.548 -25.729 1.00 84.75 95 HIS A C 1
ATOM 725 O O . HIS A 1 95 ? 16.778 6.316 -25.428 1.00 84.75 95 HIS A O 1
ATOM 731 N N . ASP A 1 96 ? 18.766 5.593 -26.174 1.00 88.75 96 ASP A N 1
ATOM 732 C CA . ASP A 1 96 ? 18.332 4.209 -26.409 1.00 88.75 96 ASP A CA 1
ATOM 733 C C . ASP A 1 96 ? 17.868 3.531 -25.114 1.00 88.75 96 ASP A C 1
ATOM 735 O O . ASP A 1 96 ? 16.864 2.808 -25.097 1.00 88.75 96 ASP A O 1
ATOM 739 N N . HIS A 1 97 ? 18.562 3.797 -24.004 1.00 89.19 97 HIS A N 1
ATOM 740 C CA . HIS A 1 97 ? 18.157 3.311 -22.683 1.00 89.19 97 HIS A CA 1
ATOM 741 C C . HIS A 1 97 ? 16.837 3.942 -22.234 1.00 89.19 97 HIS A C 1
ATOM 743 O O . HIS A 1 97 ? 15.963 3.236 -21.736 1.00 89.19 97 HIS A O 1
ATOM 749 N N . LEU A 1 98 ? 16.620 5.239 -22.484 1.00 87.44 98 LEU A N 1
ATOM 750 C CA . LEU A 1 98 ? 15.335 5.888 -22.196 1.00 87.44 98 LEU A CA 1
ATOM 751 C C . LEU A 1 98 ? 14.181 5.332 -23.037 1.00 87.44 98 LEU A C 1
ATOM 753 O O . LEU A 1 98 ? 13.071 5.175 -22.525 1.00 87.44 98 LEU A O 1
ATOM 757 N N . VAL A 1 99 ? 14.416 5.035 -24.315 1.00 90.25 99 VAL A N 1
ATOM 758 C CA . VAL A 1 99 ? 13.413 4.405 -25.187 1.00 90.25 99 VAL A CA 1
ATOM 759 C C . VAL A 1 99 ? 13.062 3.010 -24.667 1.00 90.25 99 VAL A C 1
ATOM 761 O O . VAL A 1 99 ? 11.881 2.686 -24.524 1.00 90.25 99 VAL A O 1
ATOM 764 N N . THR A 1 100 ? 14.075 2.220 -24.301 1.00 91.44 100 THR A N 1
ATOM 765 C CA . THR A 1 100 ? 13.897 0.883 -23.709 1.00 91.44 100 THR A CA 1
ATOM 766 C C . THR A 1 100 ? 13.091 0.963 -22.408 1.00 91.44 100 THR A C 1
ATOM 768 O O . THR A 1 100 ? 12.101 0.249 -22.238 1.00 91.44 100 THR A O 1
ATOM 771 N N . MET A 1 101 ? 13.446 1.903 -21.528 1.00 90.94 101 MET A N 1
ATOM 772 C CA . MET A 1 101 ? 12.749 2.171 -20.270 1.00 90.94 101 MET A CA 1
ATOM 773 C C . MET A 1 101 ? 11.268 2.499 -20.499 1.00 90.94 101 MET A C 1
ATOM 775 O O . MET A 1 101 ? 10.394 1.886 -19.891 1.00 90.94 101 MET A O 1
ATOM 779 N N . LYS A 1 102 ? 10.963 3.430 -21.412 1.00 90.50 102 LYS A N 1
ATOM 780 C CA . LYS A 1 102 ? 9.581 3.820 -21.743 1.00 90.50 102 LYS A CA 1
ATOM 781 C C . LYS A 1 102 ? 8.761 2.654 -22.297 1.00 90.50 102 LYS A C 1
ATOM 783 O O . LYS A 1 102 ? 7.593 2.509 -21.934 1.00 90.50 102 LYS A O 1
ATOM 788 N N . SER A 1 103 ? 9.364 1.818 -23.141 1.00 91.81 103 SER A N 1
ATOM 789 C CA . SER A 1 103 ? 8.725 0.607 -23.671 1.00 91.81 103 SER A CA 1
ATOM 790 C C . SER A 1 103 ? 8.363 -0.376 -22.551 1.00 91.81 103 SER A C 1
ATOM 792 O O . SER A 1 103 ? 7.221 -0.836 -22.450 1.00 91.81 103 SER A O 1
ATOM 794 N N . CYS A 1 104 ? 9.300 -0.618 -21.632 1.00 91.31 104 CYS A N 1
ATOM 795 C CA . CYS A 1 104 ? 9.065 -1.464 -20.466 1.00 91.31 104 CYS A CA 1
ATOM 796 C C . CYS A 1 104 ? 7.948 -0.904 -19.572 1.00 91.31 104 CYS A C 1
ATOM 798 O O . CYS A 1 104 ? 7.029 -1.634 -19.211 1.00 91.31 104 CYS A O 1
ATOM 800 N N . ILE A 1 105 ? 7.963 0.401 -19.277 1.00 90.50 105 ILE A N 1
ATOM 801 C CA . ILE A 1 105 ? 6.913 1.060 -18.481 1.00 90.50 105 ILE A CA 1
ATOM 802 C C . ILE A 1 105 ? 5.545 0.929 -19.153 1.00 90.50 105 ILE A C 1
ATOM 804 O O . ILE A 1 105 ? 4.558 0.653 -18.475 1.00 90.50 105 ILE A O 1
ATOM 808 N N . SER A 1 106 ? 5.481 1.075 -20.477 1.00 90.62 106 SER A N 1
ATOM 809 C CA . SER A 1 106 ? 4.233 0.907 -21.231 1.00 90.62 106 SER A CA 1
ATOM 810 C C . SER A 1 106 ? 3.684 -0.518 -21.099 1.00 90.62 106 SER A C 1
ATOM 812 O O . SER A 1 106 ? 2.478 -0.705 -20.956 1.00 90.62 106 SER A O 1
ATOM 814 N N . THR A 1 107 ? 4.569 -1.519 -21.071 1.00 90.38 107 THR A N 1
ATOM 815 C CA . THR A 1 107 ? 4.198 -2.923 -20.837 1.00 90.38 107 THR A CA 1
ATOM 816 C C . THR A 1 107 ? 3.649 -3.126 -19.422 1.00 90.38 107 THR A C 1
ATOM 818 O O . THR A 1 107 ? 2.559 -3.670 -19.266 1.00 90.38 107 THR A O 1
ATOM 821 N N . LEU A 1 108 ? 4.334 -2.607 -18.395 1.00 90.06 108 LEU A N 1
ATOM 822 C CA . LEU A 1 108 ? 3.853 -2.656 -17.005 1.00 90.06 108 LEU A CA 1
ATOM 823 C C . LEU A 1 108 ? 2.473 -1.988 -16.865 1.00 90.06 108 LEU A C 1
ATOM 825 O O . LEU A 1 108 ? 1.573 -2.497 -16.199 1.00 90.06 108 LEU A O 1
ATOM 829 N N . GLN A 1 109 ? 2.270 -0.846 -17.524 1.00 90.19 109 GLN A N 1
ATOM 830 C CA . GLN A 1 109 ? 0.986 -0.144 -17.524 1.00 90.19 109 GLN A CA 1
ATOM 831 C C . GLN A 1 109 ? -0.125 -0.934 -18.224 1.00 90.19 109 GLN A C 1
ATOM 833 O O . GLN A 1 109 ? -1.274 -0.877 -17.781 1.00 90.19 109 GLN A O 1
ATOM 838 N N . ALA A 1 110 ? 0.190 -1.671 -19.291 1.00 90.00 110 ALA A N 1
ATOM 839 C CA . ALA A 1 110 ? -0.772 -2.540 -19.961 1.00 90.00 110 ALA A CA 1
ATOM 840 C C . ALA A 1 110 ? -1.265 -3.655 -19.024 1.00 90.00 110 ALA A C 1
ATOM 842 O O . ALA A 1 110 ? -2.475 -3.867 -18.926 1.00 90.00 110 ALA A O 1
ATOM 843 N N . GLU A 1 111 ? -0.367 -4.280 -18.257 1.00 87.81 111 GLU A N 1
ATOM 844 C CA . GLU A 1 111 ? -0.739 -5.287 -17.251 1.00 87.81 111 GLU A CA 1
ATOM 845 C C . GLU A 1 111 ? -1.589 -4.690 -16.121 1.00 87.81 111 GLU A C 1
ATOM 847 O O . GLU A 1 111 ? -2.619 -5.248 -15.739 1.00 87.81 111 GLU A O 1
ATOM 852 N N . VAL A 1 112 ? -1.248 -3.489 -15.640 1.00 87.94 112 VAL A N 1
ATOM 853 C CA . VAL A 1 112 ? -2.093 -2.762 -14.674 1.00 87.94 112 VAL A CA 1
ATOM 854 C C . VAL A 1 112 ? -3.492 -2.500 -15.230 1.00 87.94 112 VAL A C 1
ATOM 856 O O . VAL A 1 112 ? -4.484 -2.609 -14.507 1.00 87.94 112 VAL A O 1
ATOM 859 N N . ASN A 1 113 ? -3.601 -2.132 -16.505 1.00 87.88 113 ASN A N 1
ATOM 860 C CA . ASN A 1 113 ? -4.897 -1.898 -17.132 1.00 87.88 113 ASN A CA 1
ATOM 861 C C . ASN A 1 113 ? -5.694 -3.196 -17.276 1.00 87.88 113 ASN A C 1
ATOM 863 O O . ASN A 1 113 ? -6.897 -3.186 -17.026 1.00 87.88 113 ASN A O 1
ATOM 867 N N . LYS A 1 114 ? -5.034 -4.316 -17.583 1.00 86.12 114 LYS A N 1
ATOM 868 C CA . LYS A 1 114 ? -5.662 -5.639 -17.606 1.00 86.12 114 LYS A CA 1
ATOM 869 C C . LYS A 1 114 ? -6.270 -5.999 -16.249 1.00 86.12 114 LYS A C 1
ATOM 871 O O . LYS A 1 114 ? -7.445 -6.348 -16.194 1.00 86.12 114 LYS A O 1
ATOM 876 N N . ILE A 1 115 ? -5.538 -5.790 -15.151 1.00 83.12 115 ILE A N 1
ATOM 877 C CA . ILE A 1 115 ? -6.053 -5.982 -13.780 1.00 83.12 115 ILE A CA 1
ATOM 878 C C . ILE A 1 115 ? -7.327 -5.160 -13.544 1.00 83.12 115 ILE A C 1
ATOM 880 O O . ILE A 1 115 ? -8.326 -5.677 -13.041 1.00 83.12 115 ILE A O 1
ATOM 884 N N . LYS A 1 116 ? -7.300 -3.873 -13.913 1.00 81.69 116 LYS A N 1
ATOM 885 C CA . LYS A 1 116 ? -8.442 -2.964 -13.731 1.00 81.69 116 LYS A CA 1
ATOM 886 C C . LYS A 1 116 ? -9.662 -3.382 -14.545 1.00 81.69 116 LYS A C 1
ATOM 888 O O . LYS A 1 116 ? -10.778 -3.155 -14.097 1.00 81.69 116 LYS A O 1
ATOM 893 N N . VAL A 1 117 ? -9.460 -3.970 -15.721 1.00 83.88 117 VAL A N 1
ATOM 894 C CA . VAL A 1 117 ? -10.548 -4.460 -16.576 1.00 83.88 117 VAL A CA 1
ATOM 895 C C . VAL A 1 117 ? -11.119 -5.773 -16.042 1.00 83.88 117 VAL A C 1
ATOM 897 O O . VAL A 1 117 ? -12.334 -5.933 -15.991 1.00 83.88 117 VAL A O 1
ATOM 900 N N . GLU A 1 118 ? -10.266 -6.704 -15.617 1.00 78.25 118 GLU A N 1
ATOM 901 C CA . GLU A 1 118 ? -10.699 -8.028 -15.162 1.00 78.25 118 GLU A CA 1
ATOM 902 C C . GLU A 1 118 ? -11.363 -7.998 -13.778 1.00 78.25 118 GLU A C 1
ATOM 904 O O . GLU A 1 118 ? -12.264 -8.794 -13.510 1.00 78.25 118 GLU A O 1
ATOM 909 N N . ARG A 1 119 ? -10.915 -7.110 -12.876 1.00 78.44 119 ARG A N 1
ATOM 910 C CA . ARG A 1 119 ? -11.384 -7.046 -11.478 1.00 78.44 119 ARG A CA 1
ATOM 911 C C . ARG A 1 119 ? -11.492 -5.600 -10.961 1.00 78.44 119 ARG A C 1
ATOM 913 O O . ARG A 1 119 ? -10.817 -5.261 -9.988 1.00 78.44 119 ARG A O 1
ATOM 920 N N . PRO A 1 120 ? -12.344 -4.743 -11.554 1.00 79.44 120 PRO A N 1
ATOM 921 C CA . PRO A 1 120 ? -12.362 -3.303 -11.277 1.00 79.44 120 PRO A CA 1
ATOM 922 C C . PRO A 1 120 ? -12.592 -2.970 -9.797 1.00 79.44 120 PRO A C 1
ATOM 924 O O . PRO A 1 120 ? -11.777 -2.285 -9.187 1.00 79.44 120 PRO A O 1
ATOM 927 N N . PHE A 1 121 ? -13.644 -3.518 -9.180 1.00 80.88 121 PHE A N 1
ATOM 928 C CA . PHE A 1 121 ? -13.998 -3.196 -7.791 1.00 80.88 121 PHE A CA 1
ATOM 929 C C . PHE A 1 121 ? -12.966 -3.699 -6.774 1.00 80.88 121 PHE A C 1
ATOM 931 O O . PHE A 1 121 ? -12.633 -2.997 -5.821 1.00 80.88 121 PHE A O 1
ATOM 938 N N . LEU A 1 122 ? -12.418 -4.898 -6.990 1.00 81.69 122 LEU A N 1
ATOM 939 C CA . LEU A 1 122 ? -11.375 -5.458 -6.128 1.00 81.69 122 LEU A CA 1
ATOM 940 C C . LEU A 1 122 ? -10.071 -4.666 -6.250 1.00 81.69 122 LEU A C 1
ATOM 942 O O . LEU A 1 122 ? -9.423 -4.383 -5.241 1.00 81.69 122 LEU A O 1
ATOM 946 N N . ALA A 1 123 ? -9.711 -4.289 -7.481 1.00 83.69 123 ALA A N 1
ATOM 947 C CA . ALA A 1 123 ? -8.559 -3.447 -7.759 1.00 83.69 123 ALA A CA 1
ATOM 948 C C . ALA A 1 123 ? -8.661 -2.108 -7.029 1.00 83.69 123 ALA A C 1
ATOM 950 O O . ALA A 1 123 ? -7.726 -1.698 -6.341 1.00 83.69 123 ALA A O 1
ATOM 951 N N . GLU A 1 124 ? -9.818 -1.460 -7.125 1.00 83.00 124 GLU A N 1
ATOM 952 C CA . GLU A 1 124 ? -10.084 -0.199 -6.443 1.00 83.00 124 GLU A CA 1
ATOM 953 C C . GLU A 1 124 ? -10.023 -0.327 -4.918 1.00 83.00 124 GLU A C 1
ATOM 955 O O . GLU A 1 124 ? -9.340 0.473 -4.274 1.00 83.00 124 GLU A O 1
ATOM 960 N N . ALA A 1 125 ? -10.672 -1.341 -4.339 1.00 82.38 125 ALA A N 1
ATOM 961 C CA . ALA A 1 125 ? -10.711 -1.536 -2.891 1.00 82.38 125 ALA A CA 1
ATOM 962 C C . ALA A 1 125 ? -9.312 -1.771 -2.295 1.00 82.38 125 ALA A C 1
ATOM 964 O O . ALA A 1 125 ? -8.936 -1.110 -1.324 1.00 82.38 125 ALA A O 1
ATOM 965 N N . ILE A 1 126 ? -8.510 -2.659 -2.897 1.00 85.31 126 ILE A N 1
ATOM 966 C CA . ILE A 1 126 ? -7.149 -2.955 -2.422 1.00 85.31 126 ILE A CA 1
ATOM 967 C C . ILE A 1 126 ? -6.260 -1.714 -2.531 1.00 85.31 126 ILE A C 1
ATOM 969 O O . ILE A 1 126 ? -5.585 -1.357 -1.566 1.00 85.31 126 ILE A O 1
ATOM 973 N N . LEU A 1 127 ? -6.277 -1.019 -3.674 1.00 84.44 127 LEU A N 1
ATOM 974 C CA . LEU A 1 127 ? -5.445 0.170 -3.876 1.00 84.44 127 LEU A CA 1
ATOM 975 C C . LEU A 1 127 ? -5.806 1.300 -2.902 1.00 84.44 127 LEU A C 1
ATOM 977 O O . LEU A 1 127 ? -4.911 1.952 -2.361 1.00 84.44 127 LEU A O 1
ATOM 981 N N . ALA A 1 128 ? -7.100 1.517 -2.648 1.00 82.81 128 ALA A N 1
ATOM 982 C CA . ALA A 1 128 ? -7.560 2.518 -1.692 1.00 82.81 128 ALA A CA 1
ATOM 983 C C . ALA A 1 128 ? -7.147 2.169 -0.252 1.00 82.81 128 ALA A C 1
ATOM 985 O O . ALA A 1 128 ? -6.642 3.037 0.463 1.00 82.81 128 ALA A O 1
ATOM 986 N N . ALA A 1 129 ? -7.301 0.904 0.156 1.00 83.25 129 ALA A N 1
ATOM 987 C CA . ALA A 1 129 ? -6.915 0.438 1.487 1.00 83.25 129 ALA A CA 1
ATOM 988 C C . ALA A 1 129 ? -5.398 0.524 1.726 1.00 83.25 129 ALA A C 1
ATOM 990 O O . ALA A 1 129 ? -4.973 0.984 2.786 1.00 83.25 129 ALA A O 1
ATOM 991 N N . VAL A 1 130 ? -4.575 0.133 0.744 1.00 85.38 130 VAL A N 1
ATOM 992 C CA . VAL A 1 130 ? -3.106 0.222 0.840 1.00 85.38 130 VAL A CA 1
ATOM 993 C C . VAL A 1 130 ? -2.648 1.674 0.982 1.00 85.38 130 VAL A C 1
ATOM 995 O O . VAL A 1 130 ? -1.826 1.970 1.850 1.00 85.38 130 VAL A O 1
ATOM 998 N N . GLU A 1 131 ? -3.186 2.593 0.174 1.00 81.88 131 GLU A N 1
ATOM 999 C CA . GLU A 1 131 ? -2.814 4.012 0.258 1.00 81.88 131 GLU A CA 1
ATOM 1000 C C . GLU A 1 131 ? -3.239 4.637 1.591 1.00 81.88 131 GLU A C 1
ATOM 1002 O O . GLU A 1 131 ? -2.463 5.374 2.203 1.00 81.88 131 GLU A O 1
ATOM 1007 N N . LEU A 1 132 ? -4.446 4.322 2.066 1.00 78.62 132 LEU A N 1
ATOM 1008 C CA . LEU A 1 132 ? -4.942 4.795 3.356 1.00 78.62 132 LEU A CA 1
ATOM 1009 C C . LEU A 1 132 ? -4.047 4.308 4.505 1.00 78.62 132 LEU A C 1
ATOM 1011 O O . LEU A 1 132 ? -3.608 5.107 5.332 1.00 78.62 132 LEU A O 1
ATOM 1015 N N . LYS A 1 133 ? -3.704 3.016 4.507 1.00 81.31 133 LYS A N 1
ATOM 1016 C CA . LYS A 1 133 ? -2.801 2.420 5.495 1.00 81.31 133 LYS A CA 1
ATOM 1017 C C . LYS A 1 133 ? -1.429 3.091 5.498 1.00 81.31 133 LYS A C 1
ATOM 1019 O O . LYS A 1 133 ? -0.934 3.473 6.555 1.00 81.31 133 LYS A O 1
ATOM 1024 N N . ARG A 1 134 ? -0.828 3.291 4.320 1.00 80.12 134 ARG A N 1
ATOM 1025 C CA . ARG A 1 134 ? 0.476 3.958 4.182 1.00 80.12 134 ARG A CA 1
ATOM 1026 C C . ARG A 1 134 ? 0.466 5.350 4.819 1.00 80.12 134 ARG A C 1
ATOM 1028 O O . ARG A 1 134 ? 1.436 5.728 5.468 1.00 80.12 134 ARG A O 1
ATOM 1035 N N . ARG A 1 135 ? -0.623 6.106 4.649 1.00 75.19 135 ARG A N 1
ATOM 1036 C CA . ARG A 1 135 ? -0.751 7.453 5.220 1.00 75.19 135 ARG A CA 1
ATOM 1037 C C . ARG A 1 135 ? -0.886 7.450 6.736 1.00 75.19 135 ARG A C 1
ATOM 1039 O O . ARG A 1 135 ? -0.207 8.242 7.383 1.00 75.19 135 ARG A O 1
ATOM 1046 N N . ILE A 1 136 ? -1.689 6.541 7.287 1.00 74.31 136 ILE A N 1
ATOM 1047 C CA . ILE A 1 136 ? -1.821 6.360 8.742 1.00 74.31 136 ILE A CA 1
ATOM 1048 C C . ILE A 1 136 ? -0.471 5.986 9.363 1.00 74.31 136 ILE A C 1
ATOM 1050 O O . ILE A 1 136 ? -0.099 6.499 10.410 1.00 74.31 136 ILE A O 1
ATOM 1054 N N . GLN A 1 137 ? 0.307 5.134 8.694 1.00 75.94 137 GLN A N 1
ATOM 1055 C CA . GLN A 1 137 ? 1.645 4.768 9.162 1.00 75.94 137 GLN A CA 1
ATOM 1056 C C . GLN A 1 137 ? 2.645 5.932 9.108 1.00 75.94 137 GLN A C 1
ATOM 1058 O O . GLN A 1 137 ? 3.592 5.949 9.886 1.00 75.94 137 GLN A O 1
ATOM 1063 N N . SER A 1 138 ? 2.450 6.890 8.198 1.00 70.69 138 SER A N 1
ATOM 1064 C CA . SER A 1 138 ? 3.312 8.071 8.065 1.00 70.69 138 SER A CA 1
ATOM 1065 C C . SER A 1 138 ? 2.904 9.264 8.933 1.00 70.69 138 SER A C 1
ATOM 1067 O O . SER A 1 138 ? 3.638 10.246 8.965 1.00 70.69 138 SER A O 1
ATOM 1069 N N . SER A 1 139 ? 1.743 9.233 9.598 1.00 67.62 139 SER A N 1
ATOM 1070 C CA . SER A 1 139 ? 1.315 10.338 10.461 1.00 67.62 139 SER A CA 1
ATOM 1071 C C . SER A 1 139 ? 1.978 10.249 11.837 1.00 67.62 139 SER A C 1
ATOM 1073 O O . SER A 1 139 ? 1.783 9.270 12.559 1.00 67.62 139 SER A O 1
ATOM 1075 N N . GLU A 1 140 ? 2.734 11.282 12.215 1.00 51.78 140 GLU A N 1
ATOM 1076 C CA . GLU A 1 140 ? 3.316 11.433 13.552 1.00 51.78 140 GLU A CA 1
ATOM 1077 C C . GLU A 1 140 ? 2.218 11.819 14.559 1.00 51.78 140 GLU A C 1
ATOM 1079 O O . GLU A 1 140 ? 1.679 12.922 14.520 1.00 51.78 140 GLU A O 1
ATOM 1084 N N . GLY A 1 141 ? 1.851 10.889 15.446 1.00 56.41 141 GLY A N 1
ATOM 1085 C CA . GLY A 1 141 ? 0.832 11.101 16.480 1.00 56.41 141 GLY A CA 1
ATOM 1086 C C . GLY A 1 141 ? -0.151 9.938 16.567 1.00 56.41 141 GLY A C 1
ATOM 1087 O O . GLY A 1 141 ? -1.225 9.960 15.969 1.00 56.41 141 GLY A O 1
ATOM 1088 N N . SER A 1 142 ? 0.201 8.898 17.323 1.00 58.25 142 SER A N 1
ATOM 1089 C CA . SER A 1 142 ? -0.658 7.729 17.533 1.00 58.25 142 SER A CA 1
ATOM 1090 C C . SER A 1 142 ? -1.807 8.057 18.493 1.00 58.25 142 SER A C 1
ATOM 1092 O O . SER A 1 142 ? -1.716 7.833 19.699 1.00 58.25 142 SER A O 1
ATOM 1094 N N . SER A 1 143 ? -2.897 8.608 17.957 1.00 63.56 143 SER A N 1
ATOM 1095 C CA . SER A 1 143 ? -4.206 8.566 18.616 1.00 63.56 143 SER A CA 1
ATOM 1096 C C . SER A 1 143 ? -4.713 7.115 18.650 1.00 63.56 143 SER A C 1
ATOM 1098 O O . SER A 1 143 ? -4.563 6.414 17.646 1.00 63.56 143 SER A O 1
ATOM 1100 N N . PRO A 1 144 ? -5.389 6.662 19.724 1.00 64.44 144 PRO A N 1
ATOM 1101 C CA . PRO A 1 144 ? -6.024 5.340 19.773 1.00 64.44 144 PRO A CA 1
ATOM 1102 C C . PRO A 1 144 ? -6.958 5.068 18.583 1.00 64.44 144 PRO A C 1
ATOM 1104 O O . PRO A 1 144 ? -7.128 3.926 18.164 1.00 64.44 144 PRO A O 1
ATOM 1107 N N . HIS A 1 145 ? -7.537 6.115 17.989 1.00 67.19 145 HIS A N 1
ATOM 1108 C CA . HIS A 1 145 ? -8.372 5.999 16.793 1.00 67.19 145 HIS A CA 1
ATOM 1109 C C . HIS A 1 145 ? -7.585 5.582 15.543 1.00 67.19 145 HIS A C 1
ATOM 1111 O O . HIS A 1 145 ? -8.113 4.833 14.724 1.00 67.19 145 HIS A O 1
ATOM 1117 N N . PHE A 1 146 ? -6.327 6.015 15.402 1.00 72.75 146 PHE A N 1
ATOM 1118 C CA . PHE A 1 146 ? -5.457 5.569 14.311 1.00 72.75 146 PHE A CA 1
ATOM 1119 C C . PHE A 1 146 ? -5.058 4.108 14.473 1.00 72.75 146 PHE A C 1
ATOM 1121 O O . PHE A 1 146 ? -4.994 3.389 13.481 1.00 72.75 146 PHE A O 1
ATOM 1128 N N . ASP A 1 147 ? -4.864 3.653 15.710 1.00 71.44 147 ASP A N 1
ATOM 1129 C CA . ASP A 1 147 ? -4.575 2.251 16.002 1.00 71.44 147 ASP A CA 1
ATOM 1130 C C . ASP A 1 147 ? -5.768 1.367 15.622 1.00 71.44 147 ASP A C 1
ATOM 1132 O O . ASP A 1 147 ? -5.597 0.358 14.935 1.00 71.44 147 ASP A O 1
ATOM 1136 N N . ILE A 1 148 ? -6.982 1.790 16.005 1.00 71.31 148 ILE A N 1
ATOM 1137 C CA . ILE A 1 148 ? -8.250 1.140 15.640 1.00 71.31 148 ILE A CA 1
ATOM 1138 C C . ILE A 1 148 ? -8.436 1.103 14.117 1.00 71.31 148 ILE A C 1
ATOM 1140 O O . ILE A 1 148 ? -8.799 0.083 13.523 1.00 71.31 148 ILE A O 1
ATOM 1144 N N . LEU A 1 149 ? -8.143 2.208 13.446 1.00 75.12 149 LEU A N 1
ATOM 1145 C CA . LEU A 1 149 ? -8.259 2.273 12.000 1.00 75.12 149 LEU A CA 1
ATOM 1146 C C . LEU A 1 149 ? -7.218 1.395 11.286 1.00 75.12 149 LEU A C 1
ATOM 1148 O O . LEU A 1 149 ? -7.580 0.669 10.363 1.00 75.12 149 LEU A O 1
ATOM 1152 N N . ASP A 1 150 ? -5.957 1.399 11.725 1.00 77.81 150 ASP A N 1
ATOM 1153 C CA . ASP A 1 150 ? -4.890 0.575 11.138 1.00 77.81 150 ASP A CA 1
ATOM 1154 C C . ASP A 1 150 ? -5.170 -0.926 11.315 1.00 77.81 150 ASP A C 1
ATOM 1156 O O . ASP A 1 150 ? -5.075 -1.698 10.358 1.00 77.81 150 ASP A O 1
ATOM 1160 N N . GLY A 1 151 ? -5.622 -1.338 12.505 1.00 78.00 151 GLY A N 1
ATOM 1161 C CA . GLY A 1 151 ? -6.049 -2.716 12.771 1.00 78.00 151 GLY A CA 1
ATOM 1162 C C . GLY A 1 151 ? -7.218 -3.160 11.886 1.00 78.00 151 GLY A C 1
ATOM 1163 O O . GLY A 1 151 ? -7.217 -4.271 11.350 1.00 78.00 151 GLY A O 1
ATOM 1164 N N . THR A 1 152 ? -8.188 -2.271 11.666 1.00 77.50 152 THR A N 1
ATOM 1165 C CA . THR A 1 152 ? -9.331 -2.536 10.779 1.00 77.50 152 THR A CA 1
ATOM 1166 C C . THR A 1 152 ? -8.896 -2.640 9.311 1.00 77.50 152 THR A C 1
ATOM 1168 O O . THR A 1 152 ? -9.346 -3.529 8.589 1.00 77.50 152 THR A O 1
ATOM 1171 N N . LEU A 1 153 ? -7.970 -1.792 8.853 1.00 80.12 153 LEU A N 1
ATOM 1172 C CA . LEU A 1 153 ? -7.439 -1.854 7.485 1.00 80.12 153 LEU A CA 1
ATOM 1173 C C . LEU A 1 153 ? -6.597 -3.102 7.233 1.00 80.12 153 LEU A C 1
ATOM 1175 O O . LEU A 1 153 ? -6.658 -3.671 6.146 1.00 80.12 153 LEU A O 1
ATOM 1179 N N . LEU A 1 154 ? -5.844 -3.561 8.231 1.00 81.75 154 LEU A N 1
ATOM 1180 C CA . LEU A 1 154 ? -5.127 -4.834 8.182 1.00 81.75 154 LEU A CA 1
ATOM 1181 C C . LEU A 1 154 ? -6.070 -6.020 7.971 1.00 81.75 154 LEU A C 1
ATOM 1183 O O . LEU A 1 154 ? -5.817 -6.863 7.104 1.00 81.75 154 LEU A O 1
ATOM 1187 N N . PHE A 1 155 ? -7.168 -6.060 8.726 1.00 81.81 155 PHE A N 1
ATOM 1188 C CA . PHE A 1 155 ? -8.217 -7.060 8.549 1.00 81.81 155 PHE A CA 1
ATOM 1189 C C . PHE A 1 155 ? -8.782 -7.024 7.121 1.00 81.81 155 PHE A C 1
ATOM 1191 O O . PHE A 1 155 ? -8.812 -8.052 6.445 1.00 81.81 155 PHE A O 1
ATOM 1198 N N . LEU A 1 156 ? -9.152 -5.840 6.625 1.00 79.75 156 LEU A N 1
ATOM 1199 C CA . LEU A 1 156 ? -9.738 -5.678 5.291 1.00 79.75 156 LEU A CA 1
ATOM 1200 C C . LEU A 1 156 ? -8.788 -6.063 4.165 1.00 79.75 156 LEU A C 1
ATOM 1202 O O . LEU A 1 156 ? -9.204 -6.724 3.221 1.00 79.75 156 LEU A O 1
ATOM 1206 N N . LEU A 1 157 ? -7.515 -5.681 4.256 1.00 83.94 157 LEU A N 1
ATOM 1207 C CA . LEU A 1 157 ? -6.509 -6.071 3.269 1.00 83.94 157 LEU A CA 1
ATOM 1208 C C . LEU A 1 157 ? -6.362 -7.593 3.204 1.00 83.94 157 LEU A C 1
ATOM 1210 O O . LEU A 1 157 ? -6.275 -8.157 2.116 1.00 83.94 157 LEU A O 1
ATOM 1214 N N . SER A 1 158 ? -6.401 -8.260 4.358 1.00 83.56 158 SER A N 1
ATOM 1215 C CA . SER A 1 158 ? -6.328 -9.722 4.432 1.00 83.56 158 SER A CA 1
ATOM 1216 C C . SER A 1 158 ? -7.594 -10.380 3.868 1.00 83.56 158 SER A C 1
ATOM 1218 O O . SER A 1 158 ? -7.516 -11.362 3.131 1.00 83.56 158 SER A O 1
ATOM 1220 N N . ALA A 1 159 ? -8.764 -9.802 4.152 1.00 80.38 159 ALA A N 1
ATOM 1221 C CA . ALA A 1 159 ? -10.045 -10.220 3.590 1.00 80.38 159 ALA A CA 1
ATOM 1222 C C . ALA A 1 159 ? -10.083 -10.073 2.056 1.00 80.38 159 ALA A C 1
ATOM 1224 O O . ALA A 1 159 ? -10.523 -10.984 1.352 1.00 80.38 159 ALA A O 1
ATOM 1225 N N . LEU A 1 160 ? -9.576 -8.955 1.528 1.00 81.75 160 LEU A N 1
ATOM 1226 C CA . LEU A 1 160 ? -9.487 -8.683 0.094 1.00 81.75 160 LEU A CA 1
ATOM 1227 C C . LEU A 1 160 ? -8.504 -9.627 -0.623 1.00 81.75 160 LEU A C 1
ATOM 1229 O O . LEU A 1 160 ? -8.842 -10.116 -1.700 1.00 81.75 160 LEU A O 1
ATOM 1233 N N . ASP A 1 161 ? -7.344 -9.949 -0.032 1.00 83.06 161 ASP A N 1
ATOM 1234 C CA . ASP A 1 161 ? -6.414 -10.959 -0.584 1.00 83.06 161 ASP A CA 1
ATOM 1235 C C . ASP A 1 161 ? -7.047 -12.360 -0.605 1.00 83.06 161 ASP A C 1
ATOM 1237 O O . ASP A 1 161 ? -6.917 -13.098 -1.587 1.00 83.06 161 ASP A O 1
ATOM 1241 N N . LEU A 1 162 ? -7.812 -12.723 0.431 1.00 79.88 162 LEU A N 1
ATOM 1242 C CA . LEU A 1 162 ? -8.555 -13.980 0.416 1.00 79.88 162 LEU A CA 1
ATOM 1243 C C . LEU A 1 162 ? -9.578 -13.993 -0.728 1.00 79.88 162 LEU A C 1
ATOM 1245 O O . LEU A 1 162 ? -9.556 -14.927 -1.528 1.00 79.88 162 LEU A O 1
ATOM 1249 N N . LEU A 1 163 ? -10.394 -12.944 -0.880 1.00 78.44 163 LEU A N 1
ATOM 1250 C CA . LEU A 1 163 ? -11.348 -12.819 -1.993 1.00 78.44 163 LEU A CA 1
ATOM 1251 C C . LEU A 1 163 ? -10.664 -12.882 -3.362 1.00 78.44 163 LEU A C 1
ATOM 1253 O O . LEU A 1 163 ? -11.198 -13.483 -4.295 1.00 78.44 163 LEU A O 1
ATOM 1257 N N . GLN A 1 164 ? -9.474 -12.296 -3.496 1.00 79.50 164 GLN A N 1
ATOM 1258 C CA . GLN A 1 164 ? -8.670 -12.358 -4.715 1.00 79.50 164 GLN A CA 1
ATOM 1259 C C . GLN A 1 164 ? -8.268 -13.790 -5.088 1.00 79.50 164 GLN A C 1
ATOM 1261 O O . GLN A 1 164 ? -8.201 -14.107 -6.280 1.00 79.50 164 GLN A O 1
ATOM 1266 N N . SER A 1 165 ? -8.016 -14.642 -4.092 1.00 77.50 165 SER A N 1
ATOM 1267 C CA . SER A 1 165 ? -7.621 -16.040 -4.294 1.00 77.50 165 SER A CA 1
ATOM 1268 C C . SER A 1 165 ? -8.782 -16.990 -4.616 1.00 77.50 165 SER A C 1
ATOM 1270 O O . SER A 1 165 ? -8.542 -18.132 -5.002 1.00 77.50 165 SER A O 1
ATOM 1272 N N . LEU A 1 166 ? -10.036 -16.539 -4.487 1.00 75.38 166 LEU A N 1
ATOM 1273 C CA . LEU A 1 166 ? -11.212 -17.373 -4.733 1.00 75.38 166 LEU A CA 1
ATOM 1274 C C . LEU A 1 166 ? -11.630 -17.379 -6.219 1.00 75.38 166 LEU A C 1
ATOM 1276 O O . LEU A 1 166 ? -11.647 -16.328 -6.867 1.00 75.38 166 LEU A O 1
ATOM 1280 N N . PRO A 1 167 ? -12.018 -18.542 -6.778 1.00 66.06 167 PRO A N 1
ATOM 1281 C CA . PRO A 1 167 ? -12.501 -18.641 -8.153 1.00 66.06 167 PRO A CA 1
ATOM 1282 C C . PRO A 1 167 ? -13.920 -18.058 -8.293 1.00 66.06 167 PRO A C 1
ATOM 1284 O O . PRO A 1 167 ? -14.861 -18.568 -7.693 1.00 66.06 167 PRO A O 1
ATOM 1287 N N . ARG A 1 168 ? -14.061 -17.026 -9.145 1.00 60.94 168 ARG A N 1
ATOM 1288 C CA . ARG A 1 168 ? -15.269 -16.203 -9.412 1.00 60.94 168 ARG A CA 1
ATOM 1289 C C . ARG A 1 168 ? -15.749 -15.390 -8.199 1.00 60.94 168 ARG A C 1
ATOM 1291 O O . ARG A 1 168 ? -16.224 -15.925 -7.205 1.00 60.94 168 ARG A O 1
ATOM 1298 N N . GLN A 1 169 ? -15.643 -14.067 -8.313 1.00 60.53 169 GLN A N 1
ATOM 1299 C CA . GLN A 1 169 ? -16.003 -13.132 -7.246 1.00 60.53 169 GLN A CA 1
ATOM 1300 C C . GLN A 1 169 ? -17.492 -12.771 -7.275 1.00 60.53 169 GLN A C 1
ATOM 1302 O O . GLN A 1 169 ? -18.068 -12.603 -8.347 1.00 60.53 169 GLN A O 1
ATOM 1307 N N . ASN A 1 170 ? -18.091 -12.586 -6.097 1.00 57.53 170 ASN A N 1
ATOM 1308 C CA . ASN A 1 170 ? -19.322 -11.810 -5.953 1.00 57.53 170 ASN A CA 1
ATOM 1309 C C . ASN A 1 170 ? -18.937 -10.326 -6.069 1.00 57.53 170 ASN A C 1
ATOM 1311 O O . ASN A 1 170 ? -18.391 -9.759 -5.123 1.00 57.53 170 ASN A O 1
ATOM 1315 N N . SER A 1 171 ? -19.178 -9.722 -7.235 1.00 58.97 171 SER A N 1
ATOM 1316 C CA . SER A 1 171 ? -18.887 -8.308 -7.525 1.00 58.97 171 SER A CA 1
ATOM 1317 C C . SER A 1 171 ? -19.523 -7.346 -6.524 1.00 58.97 171 SER A C 1
ATOM 1319 O O . SER A 1 171 ? -18.930 -6.322 -6.198 1.00 58.97 171 SER A O 1
ATOM 1321 N N . ASP A 1 172 ? -20.701 -7.701 -6.018 1.00 61.53 172 ASP A N 1
ATOM 1322 C CA . ASP A 1 172 ? -21.587 -6.763 -5.332 1.00 61.53 172 ASP A CA 1
ATOM 1323 C C . ASP A 1 172 ? -21.051 -6.399 -3.940 1.00 61.53 172 ASP A C 1
ATOM 1325 O O . ASP A 1 172 ? -20.897 -5.227 -3.616 1.00 61.53 172 ASP A O 1
ATOM 1329 N N . SER A 1 173 ? -20.607 -7.390 -3.158 1.00 65.94 173 SER A N 1
ATOM 1330 C CA . SER A 1 173 ? -20.040 -7.150 -1.821 1.00 65.94 173 SER A CA 1
ATOM 1331 C C . SER A 1 173 ? -18.699 -6.404 -1.852 1.00 65.94 173 SER A C 1
ATOM 1333 O O . SER A 1 173 ? -18.351 -5.711 -0.899 1.00 65.94 173 SER A O 1
ATOM 1335 N N . VAL A 1 174 ? -17.922 -6.555 -2.931 1.00 70.31 174 VAL A N 1
ATOM 1336 C CA . VAL A 1 174 ? -16.649 -5.836 -3.111 1.00 70.31 174 VAL A CA 1
ATOM 1337 C C . VAL A 1 174 ? -16.903 -4.394 -3.559 1.00 70.31 174 VAL A C 1
ATOM 1339 O O . VAL A 1 174 ? -16.196 -3.485 -3.124 1.00 70.31 174 VAL A O 1
ATOM 1342 N N . ALA A 1 175 ? -17.928 -4.171 -4.387 1.00 69.31 175 ALA A N 1
ATOM 1343 C CA . ALA A 1 175 ? -18.341 -2.841 -4.823 1.00 69.31 175 ALA A CA 1
ATOM 1344 C C . ALA A 1 175 ? -18.825 -1.974 -3.648 1.00 69.31 175 ALA A C 1
ATOM 1346 O O . ALA A 1 175 ? -18.410 -0.816 -3.543 1.00 69.31 175 ALA A O 1
ATOM 1347 N N . ASP A 1 176 ? -19.597 -2.550 -2.720 1.00 69.44 176 ASP A N 1
ATOM 1348 C CA . ASP A 1 176 ? -20.065 -1.860 -1.508 1.00 69.44 176 ASP A CA 1
ATOM 1349 C C . ASP A 1 176 ? -18.906 -1.368 -0.621 1.00 69.44 176 ASP A C 1
ATOM 1351 O O . ASP A 1 176 ? -18.999 -0.320 0.021 1.00 69.44 176 ASP A O 1
ATOM 1355 N N . LEU A 1 177 ? -17.778 -2.089 -0.614 1.00 69.62 177 LEU A N 1
ATOM 1356 C CA . LEU A 1 177 ? -16.584 -1.724 0.154 1.00 69.62 177 LEU A CA 1
ATOM 1357 C C . LEU A 1 177 ? -15.712 -0.669 -0.550 1.00 69.62 177 LEU A C 1
ATOM 1359 O O . LEU A 1 177 ? -15.073 0.160 0.107 1.00 69.62 177 LEU A O 1
ATOM 1363 N N . ALA A 1 178 ? -15.665 -0.685 -1.883 1.00 74.69 178 ALA A N 1
ATOM 1364 C CA . ALA A 1 178 ? -14.800 0.199 -2.660 1.00 74.69 178 ALA A CA 1
ATOM 1365 C C . ALA A 1 178 ? -15.174 1.684 -2.495 1.00 74.69 178 ALA A C 1
ATOM 1367 O O . ALA A 1 178 ? -14.287 2.534 -2.381 1.00 74.69 178 ALA A O 1
ATOM 1368 N N . GLY A 1 179 ? -16.472 2.005 -2.430 1.00 76.31 179 GLY A N 1
ATOM 1369 C CA . GLY A 1 179 ? -16.971 3.379 -2.299 1.00 76.31 179 GLY A CA 1
ATOM 1370 C C . GLY A 1 179 ? -16.441 4.116 -1.056 1.00 76.31 179 GLY A C 1
ATOM 1371 O O . GLY A 1 179 ? -15.776 5.148 -1.208 1.00 76.31 179 GLY A O 1
ATOM 1372 N N . PRO A 1 180 ? -16.670 3.590 0.163 1.00 72.69 180 PRO A N 1
ATOM 1373 C CA . PRO A 1 180 ? -16.162 4.181 1.401 1.00 72.69 180 PRO A CA 1
ATOM 1374 C C . PRO A 1 180 ? -14.633 4.311 1.437 1.00 72.69 180 PRO A C 1
ATOM 1376 O O . PRO A 1 180 ? -14.111 5.385 1.745 1.00 72.69 180 PRO A O 1
ATOM 1379 N N . LEU A 1 181 ? -13.898 3.255 1.058 1.00 74.69 181 LEU A N 1
ATOM 1380 C CA . LEU A 1 181 ? -12.430 3.283 1.024 1.00 74.69 181 LEU A CA 1
ATOM 1381 C C . LEU A 1 181 ? -11.907 4.351 0.059 1.00 74.69 181 LEU A C 1
ATOM 1383 O O . LEU A 1 181 ? -10.955 5.068 0.376 1.00 74.69 181 LEU A O 1
ATOM 1387 N N . ARG A 1 182 ? -12.551 4.504 -1.102 1.00 75.75 182 ARG A N 1
ATOM 1388 C CA . ARG A 1 182 ? -12.209 5.533 -2.084 1.00 75.75 182 ARG A CA 1
ATOM 1389 C C . ARG A 1 182 ? -12.463 6.934 -1.541 1.00 75.75 182 ARG A C 1
ATOM 1391 O O . ARG A 1 182 ? -11.597 7.794 -1.687 1.00 75.75 182 ARG A O 1
ATOM 1398 N N . GLN A 1 183 ? -13.608 7.177 -0.906 1.00 73.81 183 GLN A N 1
ATOM 1399 C CA . GLN A 1 183 ? -13.921 8.482 -0.320 1.00 73.81 183 GLN A CA 1
ATOM 1400 C C . GLN A 1 183 ? -12.906 8.864 0.763 1.00 73.81 183 GLN A C 1
ATOM 1402 O O . GLN A 1 183 ? -12.425 9.998 0.785 1.00 73.81 183 GLN A O 1
ATOM 1407 N N . CYS A 1 184 ? -12.524 7.917 1.618 1.00 68.62 184 CYS A N 1
ATOM 1408 C CA . CYS A 1 184 ? -11.507 8.149 2.637 1.00 68.62 184 CYS A CA 1
ATOM 1409 C C . CYS A 1 184 ? -10.117 8.354 2.038 1.00 68.62 184 CYS A C 1
ATOM 1411 O O . CYS A 1 184 ? -9.441 9.300 2.423 1.00 68.62 184 CYS A O 1
ATOM 1413 N N . SER A 1 185 ? -9.715 7.557 1.045 1.00 70.06 185 SER A N 1
ATOM 1414 C CA . SER A 1 185 ? -8.454 7.759 0.320 1.00 70.06 185 SER A CA 1
ATOM 1415 C C . SER A 1 185 ? -8.382 9.148 -0.336 1.00 70.06 185 SER A C 1
ATOM 1417 O O . SER A 1 185 ? -7.354 9.822 -0.256 1.00 70.06 185 SER A O 1
ATOM 1419 N N . LEU A 1 186 ? -9.487 9.624 -0.927 1.00 70.56 186 LEU A N 1
ATOM 1420 C CA . LEU A 1 186 ? -9.589 10.974 -1.491 1.00 70.56 186 LEU A CA 1
ATOM 1421 C C . LEU A 1 186 ? -9.463 12.057 -0.415 1.00 70.56 186 LEU A C 1
ATOM 1423 O O . LEU A 1 186 ? -8.687 12.991 -0.604 1.00 70.56 186 LEU A O 1
ATOM 1427 N N . LYS A 1 187 ? -10.156 11.907 0.721 1.00 65.38 187 LYS A N 1
ATOM 1428 C CA . LYS A 1 187 ? -10.038 12.821 1.869 1.00 65.38 187 LYS A CA 1
ATOM 1429 C C . LYS A 1 187 ? -8.614 12.846 2.429 1.00 65.38 187 LYS A C 1
ATOM 1431 O O . LYS A 1 187 ? -8.087 13.925 2.669 1.00 65.38 187 LYS A O 1
ATOM 1436 N N . CYS A 1 188 ? -7.942 11.697 2.543 1.00 62.38 188 CYS A N 1
ATOM 1437 C CA . CYS A 1 188 ? -6.531 11.657 2.931 1.00 62.38 188 CYS A CA 1
ATOM 1438 C C . CYS A 1 188 ? -5.626 12.397 1.957 1.00 62.38 188 CYS A C 1
ATOM 1440 O O . CYS A 1 188 ? -4.601 12.937 2.362 1.00 62.38 188 CYS A O 1
ATOM 1442 N N . ARG A 1 189 ? -5.940 12.343 0.657 1.00 59.34 189 ARG A N 1
ATOM 1443 C CA . ARG A 1 189 ? -5.125 12.965 -0.388 1.00 59.34 189 ARG A CA 1
ATOM 1444 C C . ARG A 1 189 ? -5.096 14.484 -0.241 1.00 59.34 189 ARG A C 1
ATOM 1446 O O . ARG A 1 189 ? -4.068 15.072 -0.560 1.00 59.34 189 ARG A O 1
ATOM 1453 N N . SER A 1 190 ? -6.192 15.075 0.236 1.00 51.78 190 SER A N 1
ATOM 1454 C CA . SER A 1 190 ? -6.353 16.515 0.447 1.00 51.78 190 SER A CA 1
ATOM 1455 C C . SER A 1 190 ? -6.092 16.984 1.881 1.00 51.78 190 SER A C 1
ATOM 1457 O O . SER A 1 190 ? -5.799 18.158 2.054 1.00 51.78 190 SER A O 1
ATOM 1459 N N . ALA A 1 191 ? -6.194 16.111 2.890 1.00 51.31 191 ALA A N 1
ATOM 1460 C CA . ALA A 1 191 ? -6.165 16.491 4.303 1.00 51.31 191 ALA A CA 1
ATOM 1461 C C . ALA A 1 191 ? -5.130 15.673 5.093 1.00 51.31 191 ALA A C 1
ATOM 1463 O O . ALA A 1 191 ? -5.357 14.520 5.461 1.00 51.31 191 ALA A O 1
ATOM 1464 N N . LEU A 1 192 ? -3.986 16.291 5.370 1.00 52.22 192 LEU A N 1
ATOM 1465 C CA . LEU A 1 192 ? -3.119 15.951 6.498 1.00 52.22 192 LEU A CA 1
ATOM 1466 C C . LEU A 1 192 ? -2.865 17.277 7.222 1.00 52.22 192 LEU A C 1
ATOM 1468 O O . LEU A 1 192 ? -2.029 18.049 6.754 1.00 52.22 192 LEU A O 1
ATOM 1472 N N . PRO A 1 193 ? -3.634 17.597 8.277 1.00 50.66 193 PRO A N 1
ATOM 1473 C CA . PRO A 1 193 ? -3.649 18.951 8.805 1.00 50.66 193 PRO A CA 1
ATOM 1474 C C . PRO A 1 193 ? -3.075 19.106 10.210 1.00 50.66 193 PRO A C 1
ATOM 1476 O O . PRO A 1 193 ? -3.211 18.249 11.084 1.00 50.66 193 PRO A O 1
ATOM 1479 N N . SER A 1 194 ? -2.522 20.297 10.428 1.00 49.66 194 SER A N 1
ATOM 1480 C CA . SER A 1 194 ? -2.233 20.896 11.725 1.00 49.66 194 SER A CA 1
ATOM 1481 C C . SER A 1 194 ? -3.534 21.119 12.515 1.00 49.66 194 SER A C 1
ATOM 1483 O O . SER A 1 194 ? -4.250 22.095 12.314 1.00 49.66 194 SER A O 1
ATOM 1485 N N . SER A 1 195 ? -3.849 20.169 13.393 1.00 49.19 195 SER A N 1
ATOM 1486 C CA . SER A 1 195 ? -4.788 20.222 14.531 1.00 49.19 195 SER A CA 1
ATOM 1487 C C . SER A 1 195 ? -6.291 20.519 14.333 1.00 49.19 195 SER A C 1
ATOM 1489 O O . SER A 1 195 ? -7.073 19.851 15.001 1.00 49.19 195 SER A O 1
ATOM 1491 N N . GLU A 1 196 ? -6.759 21.430 13.468 1.00 47.12 196 GLU A N 1
ATOM 1492 C CA . GLU A 1 196 ? -8.207 21.777 13.397 1.00 47.12 196 GLU A CA 1
ATOM 1493 C C . GLU A 1 196 ? -9.030 20.868 12.464 1.00 47.12 196 GLU A C 1
ATOM 1495 O O . GLU A 1 196 ? -10.121 20.419 12.813 1.00 47.12 196 GLU A O 1
ATOM 1500 N N . GLU A 1 197 ? -8.490 20.480 11.310 1.00 50.41 197 GLU A N 1
ATOM 1501 C CA . GLU A 1 197 ? -9.141 19.531 10.388 1.00 50.41 197 GLU A CA 1
ATOM 1502 C C . GLU A 1 197 ? -8.993 18.057 10.839 1.00 50.41 197 GLU A C 1
ATOM 1504 O O . GLU A 1 197 ? -9.617 17.155 10.269 1.00 50.41 197 GLU A O 1
ATOM 1509 N N . ALA A 1 198 ? -8.211 17.790 11.895 1.00 52.53 198 ALA A N 1
ATOM 1510 C CA . ALA A 1 198 ? -8.093 16.462 12.498 1.00 52.53 198 ALA A CA 1
ATOM 1511 C C . ALA A 1 198 ? -9.452 15.956 13.015 1.00 52.53 198 ALA A C 1
ATOM 1513 O O . ALA A 1 198 ? -9.715 14.758 12.962 1.00 52.53 198 ALA A O 1
ATOM 1514 N N . VAL A 1 199 ? -10.348 16.858 13.435 1.00 51.66 199 VAL A N 1
ATOM 1515 C CA . VAL A 1 199 ? -11.718 16.532 13.868 1.00 51.66 199 VAL A CA 1
ATOM 1516 C C . VAL A 1 199 ? -12.567 16.007 12.702 1.00 51.66 199 VAL A C 1
ATOM 1518 O O . VAL A 1 199 ? -13.222 14.976 12.838 1.00 51.66 199 VAL A O 1
ATOM 1521 N N . VAL A 1 200 ? -12.493 16.643 11.525 1.00 54.91 200 VAL A N 1
ATOM 1522 C CA . VAL A 1 200 ? -13.198 16.206 10.299 1.00 54.91 200 VAL A CA 1
ATOM 1523 C C . VAL A 1 200 ? -12.653 14.867 9.801 1.00 54.91 200 VAL A C 1
ATOM 1525 O O . VAL A 1 200 ? -13.400 13.994 9.338 1.00 54.91 200 VAL A O 1
ATOM 1528 N N . TRP A 1 201 ? -11.336 14.686 9.917 1.00 57.47 201 TRP A N 1
ATOM 1529 C CA . TRP A 1 201 ? -10.690 13.410 9.654 1.00 57.47 201 TRP A CA 1
ATOM 1530 C C . TRP A 1 201 ? -11.159 12.335 10.643 1.00 57.47 201 TRP A C 1
ATOM 1532 O O . TRP A 1 201 ? -11.526 11.250 10.199 1.00 57.47 201 TRP A O 1
ATOM 1542 N N . MET A 1 202 ? -11.248 12.628 11.944 1.00 56.59 202 MET A N 1
ATOM 1543 C CA . MET A 1 202 ? -11.737 11.680 12.953 1.00 56.59 202 MET A CA 1
ATOM 1544 C C . MET A 1 202 ? -13.199 11.285 12.733 1.00 56.59 202 MET A C 1
ATOM 1546 O O . MET A 1 202 ? -13.509 10.099 12.803 1.00 56.59 202 MET A O 1
ATOM 1550 N N . GLU A 1 203 ? -14.084 12.223 12.392 1.00 61.69 203 GLU A N 1
ATOM 1551 C CA . GLU A 1 203 ? -15.482 11.908 12.072 1.00 61.69 203 GLU A CA 1
ATOM 1552 C C . GLU A 1 203 ? -15.579 11.015 10.824 1.00 61.69 203 GLU A C 1
ATOM 1554 O O . GLU A 1 203 ? -16.286 10.005 10.813 1.00 61.69 203 GLU A O 1
ATOM 1559 N N . SER A 1 204 ? -14.779 11.319 9.797 1.00 62.44 204 SER A N 1
ATOM 1560 C CA . SER A 1 204 ? -14.662 10.481 8.598 1.00 62.44 204 SER A CA 1
ATOM 1561 C C . SER A 1 204 ? -14.086 9.093 8.916 1.00 62.44 204 SER A C 1
ATOM 1563 O O . SER A 1 204 ? -14.541 8.102 8.350 1.00 62.44 204 SER A O 1
ATOM 1565 N N . CYS A 1 205 ? -13.118 8.998 9.833 1.00 60.34 205 CYS A N 1
ATOM 1566 C CA . CYS A 1 205 ? -12.562 7.731 10.313 1.00 60.34 205 CYS A CA 1
ATOM 1567 C C . CYS A 1 205 ? -13.587 6.921 11.095 1.00 60.34 205 CYS A C 1
ATOM 1569 O O . CYS A 1 205 ? -13.619 5.706 10.961 1.00 60.34 205 CYS A O 1
ATOM 1571 N N . GLN A 1 206 ? -14.427 7.571 11.897 1.00 63.69 206 GLN A N 1
ATOM 1572 C CA . GLN A 1 206 ? -15.451 6.911 12.695 1.00 63.69 206 GLN A CA 1
ATOM 1573 C C . GLN A 1 206 ? -16.589 6.382 11.817 1.00 63.69 206 GLN A C 1
ATOM 1575 O O . GLN A 1 206 ? -16.994 5.232 11.969 1.00 63.69 206 GLN A O 1
ATOM 1580 N N . GLN A 1 207 ? -17.048 7.169 10.841 1.00 64.25 207 GLN A N 1
ATOM 1581 C CA . GLN A 1 207 ? -18.004 6.711 9.827 1.00 64.25 207 GLN A CA 1
ATOM 1582 C C . GLN A 1 207 ? -17.434 5.547 9.012 1.00 64.25 207 GLN A C 1
ATOM 1584 O O . GLN A 1 207 ? -18.113 4.542 8.803 1.00 64.25 207 GLN A O 1
ATOM 1589 N N . LEU A 1 208 ? -16.166 5.650 8.602 1.00 64.38 208 LEU A N 1
ATOM 1590 C CA . LEU A 1 208 ? -15.473 4.566 7.922 1.00 64.38 208 LEU A CA 1
ATOM 1591 C C . LEU A 1 208 ? -15.373 3.330 8.824 1.00 64.38 208 LEU A C 1
ATOM 1593 O O . LEU A 1 208 ? -15.711 2.249 8.377 1.00 64.38 208 LEU A O 1
ATOM 1597 N N . LEU A 1 209 ? -14.984 3.464 10.092 1.00 65.06 209 LEU A N 1
ATOM 1598 C CA . LEU A 1 209 ? -14.906 2.349 11.041 1.00 65.06 209 LEU A CA 1
ATOM 1599 C C . LEU A 1 209 ? -16.241 1.618 11.187 1.00 65.06 209 LEU A C 1
ATOM 1601 O O . LEU A 1 209 ? -16.256 0.391 11.160 1.00 65.06 209 LEU A O 1
ATOM 1605 N N . VAL A 1 210 ? -17.352 2.350 11.272 1.00 67.44 210 VAL A N 1
ATOM 1606 C CA . VAL A 1 210 ? -18.700 1.765 11.325 1.00 67.44 210 VAL A CA 1
ATOM 1607 C C . VAL A 1 210 ? -19.033 1.023 10.025 1.00 67.44 210 VAL A C 1
ATOM 1609 O O . VAL A 1 210 ? -19.489 -0.121 10.070 1.00 67.44 210 VAL A O 1
ATOM 1612 N N . LEU A 1 211 ? -18.759 1.624 8.862 1.00 64.56 211 LEU A N 1
ATOM 1613 C CA . LEU A 1 211 ? -18.968 0.984 7.554 1.00 64.56 211 LEU A CA 1
ATOM 1614 C C . LEU A 1 211 ? -18.099 -0.274 7.384 1.00 64.56 211 LEU A C 1
ATOM 1616 O O . LEU A 1 211 ? -18.571 -1.309 6.914 1.00 64.56 211 LEU A O 1
ATOM 1620 N N . LEU A 1 212 ? -16.840 -0.208 7.814 1.00 65.25 212 LEU A N 1
ATOM 1621 C CA . LEU A 1 212 ? -15.878 -1.302 7.743 1.00 65.25 212 LEU A CA 1
ATOM 1622 C C . LEU A 1 212 ? -16.196 -2.425 8.742 1.00 65.25 212 LEU A C 1
ATOM 1624 O O . LEU A 1 212 ? -16.033 -3.592 8.401 1.00 65.25 212 LEU A O 1
ATOM 1628 N N . GLN A 1 213 ? -16.713 -2.112 9.934 1.00 64.56 213 GLN A N 1
ATOM 1629 C CA . GLN A 1 213 ? -17.258 -3.115 10.859 1.00 64.56 213 GLN A CA 1
ATOM 1630 C C . GLN A 1 213 ? -18.487 -3.818 10.274 1.00 64.56 213 GLN A C 1
ATOM 1632 O O . GLN A 1 213 ? -18.631 -5.033 10.429 1.00 64.56 213 GLN A O 1
ATOM 1637 N N . GLY A 1 214 ? -19.340 -3.084 9.552 1.00 64.25 214 GLY A N 1
ATOM 1638 C CA . GLY A 1 214 ? -20.419 -3.668 8.758 1.00 64.25 214 GLY A CA 1
ATO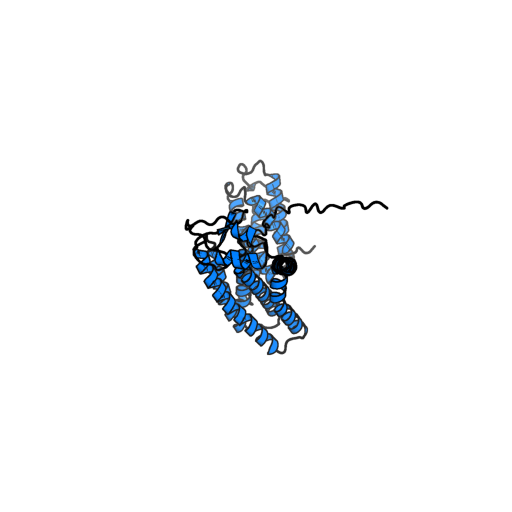M 1639 C C . GLY A 1 214 ? -19.891 -4.679 7.736 1.00 64.25 214 GLY A C 1
ATOM 1640 O O . GLY A 1 214 ? -20.419 -5.785 7.639 1.00 64.25 214 GLY A O 1
ATOM 1641 N N . PHE A 1 215 ? -18.789 -4.354 7.052 1.00 66.44 215 PHE A N 1
ATOM 1642 C CA . PHE A 1 215 ? -18.123 -5.283 6.138 1.00 66.44 215 PHE A CA 1
ATOM 1643 C C . PHE A 1 215 ? -17.556 -6.513 6.850 1.00 66.44 215 PHE A C 1
ATOM 1645 O O . PHE A 1 215 ? -17.703 -7.609 6.322 1.00 66.44 215 PHE A O 1
ATOM 1652 N N . SER A 1 216 ? -16.963 -6.385 8.043 1.00 63.78 216 SER A N 1
ATOM 1653 C CA . SER A 1 216 ? -16.501 -7.547 8.819 1.00 63.78 216 SER A CA 1
ATOM 1654 C C . SER A 1 216 ? -17.630 -8.550 9.038 1.00 63.78 216 SER A C 1
ATOM 1656 O O . SER A 1 216 ? -17.442 -9.741 8.803 1.00 63.78 216 SER A O 1
ATOM 1658 N N . ASN A 1 217 ? -18.825 -8.068 9.384 1.00 64.38 217 ASN A N 1
ATOM 1659 C CA . ASN A 1 217 ? -20.005 -8.914 9.553 1.00 64.38 217 ASN A CA 1
ATOM 1660 C C . ASN A 1 217 ? -20.493 -9.500 8.220 1.00 64.38 217 ASN A C 1
ATOM 1662 O O . ASN A 1 217 ? -20.748 -10.698 8.144 1.00 64.38 217 ASN A O 1
ATOM 1666 N N . THR A 1 218 ? -20.555 -8.704 7.149 1.00 67.75 218 THR A N 1
ATOM 1667 C CA . THR A 1 218 ? -20.913 -9.191 5.804 1.00 67.75 218 THR A CA 1
ATOM 1668 C C . THR A 1 218 ? -19.925 -10.240 5.293 1.00 67.75 218 THR A C 1
ATOM 1670 O O . THR A 1 218 ? -20.331 -11.223 4.679 1.00 67.75 218 THR A O 1
ATOM 1673 N N . PHE A 1 219 ? -18.636 -10.077 5.583 1.00 68.44 219 PHE A N 1
ATOM 1674 C CA . PHE A 1 219 ? -17.575 -11.016 5.239 1.00 68.44 219 PHE A CA 1
ATOM 1675 C C . PHE A 1 219 ? -17.709 -12.318 6.037 1.00 68.44 219 PHE A C 1
ATOM 1677 O O . PHE A 1 219 ? -17.679 -13.393 5.443 1.00 68.44 219 PHE A O 1
ATOM 1684 N N . VAL A 1 220 ? -17.960 -12.244 7.353 1.00 65.94 220 VAL A N 1
ATOM 1685 C CA . VAL A 1 220 ? -18.341 -13.414 8.172 1.00 65.94 220 VAL A CA 1
ATOM 1686 C C . VAL A 1 220 ? -19.535 -14.130 7.544 1.00 65.94 220 VAL A C 1
ATOM 1688 O O . VAL A 1 220 ? -19.467 -15.332 7.295 1.00 65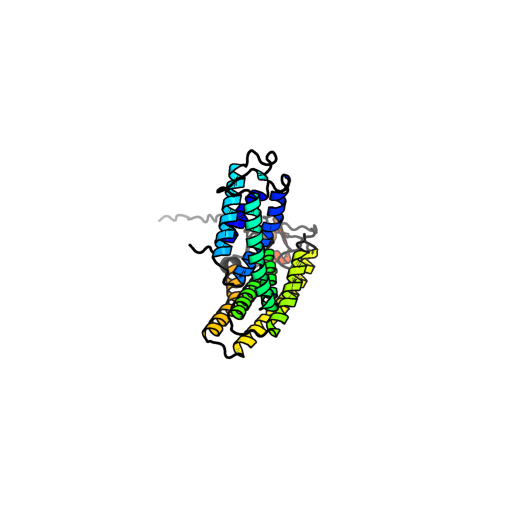.94 220 VAL A O 1
ATOM 1691 N N . CYS A 1 221 ? -20.612 -13.407 7.232 1.00 64.81 221 CYS A N 1
ATOM 1692 C CA . CYS A 1 221 ? -21.813 -13.986 6.639 1.00 64.81 221 CYS A CA 1
ATOM 1693 C C . CYS A 1 221 ? -21.539 -14.625 5.270 1.00 64.81 221 CYS A C 1
ATOM 1695 O O . CYS A 1 221 ? -21.982 -15.746 5.038 1.00 64.81 221 CYS A O 1
ATOM 1697 N N . PHE A 1 222 ? -20.768 -13.974 4.393 1.00 68.75 222 PHE A N 1
ATOM 1698 C CA . PHE A 1 222 ? -20.368 -14.523 3.094 1.00 68.75 222 PHE A CA 1
ATOM 1699 C C . PHE A 1 222 ? -19.620 -15.855 3.251 1.00 68.75 222 PHE A C 1
ATOM 1701 O O . PHE A 1 222 ? -19.940 -16.825 2.561 1.00 68.75 222 PHE A O 1
ATOM 1708 N N . PHE A 1 223 ? -18.673 -15.927 4.192 1.00 68.69 223 PHE A N 1
ATOM 1709 C CA . PHE A 1 223 ? -17.888 -17.137 4.452 1.00 68.69 223 PHE A CA 1
ATOM 1710 C C . PHE A 1 223 ? -18.678 -18.247 5.154 1.00 68.69 223 PHE A C 1
ATOM 1712 O O . PHE A 1 223 ? -18.421 -19.420 4.893 1.00 68.69 223 PHE A O 1
ATOM 1719 N N . LEU A 1 224 ? -19.654 -17.903 5.999 1.00 63.03 224 LEU A N 1
ATOM 1720 C CA . LEU A 1 224 ? -20.549 -18.876 6.634 1.00 63.03 224 LEU A CA 1
ATOM 1721 C C . LEU A 1 224 ? -21.611 -19.424 5.666 1.00 63.03 224 LEU A C 1
ATOM 1723 O O . LEU A 1 224 ? -22.030 -20.569 5.805 1.00 63.03 224 LEU A O 1
ATOM 1727 N N . GLN A 1 225 ? -22.063 -18.621 4.697 1.00 61.75 225 GLN A N 1
ATOM 1728 C CA . GLN A 1 225 ? -23.158 -18.980 3.786 1.00 61.75 225 GLN A CA 1
ATOM 1729 C C . GLN A 1 225 ? -22.698 -19.705 2.515 1.00 61.75 225 GLN A C 1
ATOM 1731 O O . GLN A 1 225 ? -23.490 -20.419 1.896 1.00 61.75 225 GLN A O 1
ATOM 1736 N N . LYS A 1 226 ? -21.449 -19.518 2.075 1.00 64.75 226 LYS A N 1
ATOM 1737 C CA . LYS A 1 226 ? -20.928 -20.147 0.852 1.00 64.75 226 LYS A CA 1
ATOM 1738 C C . LYS A 1 226 ? -20.214 -21.461 1.163 1.00 64.75 226 LYS A C 1
ATOM 1740 O O . LYS A 1 226 ? -19.432 -21.559 2.102 1.00 64.75 226 LYS A O 1
ATOM 1745 N N . ASN A 1 227 ? -20.434 -22.465 0.311 1.00 60.75 227 ASN A N 1
ATOM 1746 C CA . ASN A 1 227 ? -19.799 -23.781 0.407 1.00 60.75 227 ASN A CA 1
ATOM 1747 C C . ASN A 1 227 ? -18.338 -23.712 -0.092 1.00 60.75 227 ASN A C 1
ATOM 1749 O O . ASN A 1 227 ? -18.003 -24.162 -1.186 1.00 60.75 227 ASN A O 1
ATOM 1753 N N . MET A 1 228 ? -17.497 -23.024 0.681 1.00 69.00 228 MET A N 1
ATOM 1754 C CA . MET A 1 228 ? -16.078 -22.792 0.404 1.00 69.00 228 MET A CA 1
ATOM 1755 C C . MET A 1 228 ? -15.240 -24.046 0.686 1.00 69.00 228 MET A C 1
ATOM 1757 O O . MET A 1 228 ? -15.659 -24.922 1.448 1.00 69.00 228 MET A O 1
ATOM 1761 N N . SER A 1 229 ? -14.028 -24.102 0.125 1.00 78.06 229 SER A N 1
ATOM 1762 C CA . SER A 1 229 ? -13.029 -25.096 0.529 1.00 78.06 229 SER A CA 1
ATOM 1763 C C . SER A 1 229 ? -12.641 -24.911 1.999 1.00 78.06 229 SER A C 1
ATOM 1765 O O . SER A 1 229 ? -12.698 -23.801 2.536 1.00 78.06 229 SER A O 1
ATOM 1767 N N . ASP A 1 230 ? -12.215 -25.989 2.656 1.00 79.50 230 ASP A N 1
ATOM 1768 C CA . ASP A 1 230 ? -11.821 -25.924 4.068 1.00 79.50 230 ASP A CA 1
ATOM 1769 C C . ASP A 1 230 ? -10.583 -25.039 4.291 1.00 79.50 230 ASP A C 1
ATOM 1771 O O . ASP A 1 230 ? -10.513 -24.334 5.295 1.00 79.50 230 ASP A O 1
ATOM 1775 N N . ASP A 1 231 ? -9.676 -24.961 3.311 1.00 79.56 231 ASP A N 1
ATOM 1776 C CA . ASP A 1 231 ? -8.555 -24.008 3.311 1.00 79.56 231 ASP A CA 1
ATOM 1777 C C . ASP A 1 231 ? -9.035 -22.546 3.370 1.00 79.56 231 ASP A C 1
ATOM 1779 O O . ASP A 1 231 ? -8.579 -21.758 4.201 1.00 79.56 231 ASP A O 1
ATOM 1783 N N . ALA A 1 232 ? -10.026 -22.184 2.550 1.00 76.50 232 ALA A N 1
ATOM 1784 C CA . ALA A 1 232 ? -10.577 -20.833 2.541 1.00 76.50 232 ALA A CA 1
ATOM 1785 C C . ALA A 1 232 ? -11.291 -20.495 3.862 1.00 76.50 232 ALA A C 1
ATOM 1787 O O . ALA A 1 232 ? -11.179 -19.367 4.345 1.00 76.50 232 ALA A O 1
ATOM 1788 N N . LYS A 1 233 ? -11.974 -21.470 4.480 1.00 76.69 233 LYS A N 1
ATOM 1789 C CA . LYS A 1 233 ? -12.589 -21.304 5.809 1.00 76.69 233 LYS A CA 1
ATOM 1790 C C . LYS A 1 233 ? -11.534 -21.087 6.896 1.00 76.69 233 LYS A C 1
ATOM 1792 O O . LYS A 1 233 ? -11.687 -20.180 7.709 1.00 76.69 233 LYS A O 1
ATOM 1797 N N . LEU A 1 234 ? -10.453 -21.871 6.898 1.00 78.00 234 LEU A N 1
ATOM 1798 C CA . LEU A 1 234 ? -9.350 -21.722 7.855 1.00 78.00 234 LEU A CA 1
ATOM 1799 C C . LEU A 1 234 ? -8.656 -20.362 7.717 1.00 78.00 234 LEU A C 1
ATOM 1801 O O . LEU A 1 234 ? -8.412 -19.686 8.718 1.00 78.00 234 LEU A O 1
ATOM 1805 N N . ARG A 1 235 ? -8.402 -19.916 6.481 1.00 80.56 235 ARG A N 1
ATOM 1806 C CA . ARG A 1 235 ? -7.853 -18.580 6.211 1.00 80.56 235 ARG A CA 1
ATOM 1807 C C . ARG A 1 235 ? -8.794 -17.475 6.691 1.00 80.56 235 ARG A C 1
ATOM 1809 O O . ARG A 1 235 ? -8.332 -16.540 7.336 1.00 80.56 235 ARG A O 1
ATOM 1816 N N . ALA A 1 236 ? -10.102 -17.595 6.460 1.00 78.00 236 ALA A N 1
ATOM 1817 C CA . ALA A 1 236 ? -11.084 -16.633 6.965 1.00 78.00 236 ALA A CA 1
ATOM 1818 C C . ALA A 1 236 ? -11.109 -16.567 8.503 1.00 78.00 236 ALA A C 1
ATOM 1820 O O . ALA A 1 236 ? -11.095 -15.474 9.067 1.00 78.00 236 ALA A O 1
ATOM 1821 N N . LEU A 1 237 ? -11.064 -17.717 9.188 1.00 76.19 237 LEU A N 1
ATOM 1822 C CA . LEU A 1 237 ? -10.974 -17.783 10.653 1.00 76.19 237 LEU A CA 1
ATOM 1823 C C . LEU A 1 237 ? -9.721 -17.081 11.190 1.00 76.19 237 LEU A C 1
ATOM 1825 O O . LEU A 1 237 ? -9.804 -16.313 12.150 1.00 76.19 237 LEU A O 1
ATOM 1829 N N . SER A 1 238 ? -8.575 -17.282 10.538 1.00 78.88 238 SER A N 1
ATOM 1830 C CA . SER A 1 238 ? -7.342 -16.564 10.875 1.00 78.88 238 SER A CA 1
ATOM 1831 C C . SER A 1 238 ? -7.494 -15.047 10.680 1.00 78.88 238 SER A C 1
ATOM 1833 O O . SER A 1 238 ? -7.111 -14.263 11.554 1.00 78.88 238 SER A O 1
ATOM 1835 N N . ILE A 1 239 ? -8.143 -14.615 9.597 1.00 76.38 239 ILE A N 1
ATOM 1836 C CA . ILE A 1 239 ? -8.403 -13.195 9.329 1.00 76.38 239 ILE A CA 1
ATOM 1837 C C . ILE A 1 239 ? -9.277 -12.574 10.431 1.00 76.38 239 ILE A C 1
ATOM 1839 O O . ILE A 1 239 ? -8.924 -11.514 10.941 1.00 76.38 239 ILE A O 1
ATOM 1843 N N . PHE A 1 240 ? -10.335 -13.247 10.900 1.00 73.81 240 PHE A N 1
ATOM 1844 C CA . PHE A 1 240 ? -11.154 -12.750 12.022 1.00 73.81 240 PHE A CA 1
ATOM 1845 C C . PHE A 1 240 ? -10.352 -12.540 13.309 1.00 73.81 240 PHE A C 1
ATOM 1847 O O . PHE A 1 240 ? -10.602 -11.583 14.041 1.00 73.81 240 PHE A O 1
ATOM 1854 N N . SER A 1 241 ? -9.345 -13.379 13.559 1.00 70.19 241 SER A N 1
ATOM 1855 C CA . SER A 1 241 ? -8.469 -13.222 14.724 1.00 70.19 241 SER A CA 1
ATOM 1856 C C . SER A 1 241 ? -7.495 -12.038 14.606 1.00 70.19 241 SER A C 1
ATOM 1858 O O . SER A 1 241 ? -7.073 -11.493 15.625 1.00 70.19 241 SER A O 1
ATOM 1860 N N . THR A 1 242 ? -7.201 -11.581 13.380 1.00 70.38 242 THR A N 1
ATOM 1861 C CA . THR A 1 242 ? -6.127 -10.615 13.080 1.00 70.38 242 THR A CA 1
ATOM 1862 C C . THR A 1 242 ? -6.331 -9.266 13.769 1.00 70.38 242 THR A C 1
ATOM 1864 O O . THR A 1 242 ? -5.382 -8.688 14.297 1.00 70.38 242 THR A O 1
ATOM 1867 N N . MET A 1 243 ? -7.567 -8.759 13.803 1.00 65.38 243 MET A N 1
ATOM 1868 C CA . MET A 1 243 ? -7.860 -7.463 14.420 1.00 65.38 243 MET A CA 1
ATOM 1869 C C . MET A 1 243 ? -7.690 -7.520 15.948 1.00 65.38 243 MET A C 1
ATOM 1871 O O . MET A 1 243 ? -7.084 -6.630 16.540 1.00 65.38 243 MET A O 1
ATOM 1875 N N . GLY A 1 244 ? -8.151 -8.606 16.579 1.00 63.34 244 GLY A N 1
ATOM 1876 C CA . GLY A 1 244 ? -7.968 -8.838 18.013 1.00 63.34 244 GLY A CA 1
ATOM 1877 C C . GLY A 1 244 ? -6.493 -8.977 18.394 1.00 63.34 244 GLY A C 1
ATOM 1878 O O . GLY A 1 244 ? -6.031 -8.304 19.314 1.00 63.34 244 GLY A O 1
ATOM 1879 N N . THR A 1 245 ? -5.725 -9.775 17.646 1.00 64.69 245 THR A N 1
ATOM 1880 C CA . THR A 1 245 ? -4.284 -9.949 17.890 1.00 64.69 245 THR A CA 1
ATOM 1881 C C . THR A 1 245 ? -3.497 -8.667 17.648 1.00 64.69 245 THR A C 1
ATOM 1883 O O . THR A 1 245 ? -2.603 -8.358 18.428 1.00 64.69 245 THR A O 1
ATOM 1886 N N . TYR A 1 246 ? -3.847 -7.889 16.618 1.00 68.75 246 TYR A N 1
ATOM 1887 C CA . TYR A 1 246 ? -3.189 -6.615 16.328 1.00 68.75 246 TYR A CA 1
ATOM 1888 C C . TYR A 1 246 ? -3.353 -5.625 17.486 1.00 68.75 246 TYR A C 1
ATOM 1890 O O . TYR A 1 246 ? -2.365 -5.053 17.947 1.00 68.75 246 TYR A O 1
ATOM 1898 N N . TYR A 1 247 ? -4.572 -5.473 18.019 1.00 64.38 247 TYR A N 1
ATOM 1899 C CA . TYR A 1 247 ? -4.796 -4.615 19.184 1.00 64.38 247 TYR A CA 1
ATOM 1900 C C . TYR A 1 247 ? -4.081 -5.115 20.428 1.00 64.38 247 TYR A C 1
ATOM 1902 O O . TYR A 1 247 ? -3.518 -4.303 21.158 1.00 64.38 247 TYR A O 1
ATOM 1910 N N . MET A 1 248 ? -4.074 -6.426 20.672 1.00 64.50 248 MET A N 1
ATOM 1911 C CA . MET A 1 248 ? -3.353 -6.986 21.815 1.00 64.50 248 MET A CA 1
ATOM 1912 C C . MET A 1 248 ? -1.842 -6.773 21.700 1.00 64.50 248 MET A C 1
ATOM 1914 O O . MET A 1 248 ? -1.207 -6.421 22.688 1.00 64.50 248 MET A O 1
ATOM 1918 N N . GLN A 1 249 ? -1.276 -6.916 20.502 1.00 65.75 249 GLN A N 1
ATOM 1919 C CA . GLN A 1 249 ? 0.153 -6.745 20.255 1.00 65.75 249 GLN A CA 1
ATOM 1920 C C . GLN A 1 249 ? 0.578 -5.271 20.315 1.00 65.75 249 GLN A C 1
ATOM 1922 O O . GLN A 1 249 ? 1.584 -4.940 20.936 1.00 65.75 249 GLN A O 1
ATOM 1927 N N . ARG A 1 250 ? -0.210 -4.361 19.731 1.00 65.50 250 ARG A N 1
ATOM 1928 C CA . ARG A 1 250 ? 0.076 -2.918 19.745 1.00 65.50 250 ARG A CA 1
ATOM 1929 C C . ARG A 1 250 ? -0.122 -2.298 21.127 1.00 65.50 250 ARG A C 1
ATOM 1931 O O . ARG A 1 250 ? 0.665 -1.450 21.537 1.00 65.50 250 ARG A O 1
ATOM 1938 N N . ASN A 1 251 ? -1.110 -2.779 21.882 1.00 58.41 251 ASN A N 1
ATOM 1939 C CA . ASN A 1 251 ? -1.341 -2.354 23.261 1.00 58.41 251 ASN A CA 1
ATOM 1940 C C . ASN A 1 251 ? -0.572 -3.187 24.289 1.00 58.41 251 ASN A C 1
ATOM 1942 O O . ASN A 1 251 ? -0.778 -2.972 25.480 1.00 58.41 251 ASN A O 1
ATOM 1946 N N . GLN A 1 252 ? 0.325 -4.095 23.888 1.00 61.97 252 GLN A N 1
ATOM 1947 C CA . GLN A 1 252 ? 1.047 -4.955 24.829 1.00 61.97 252 GLN A CA 1
ATOM 1948 C C . GLN A 1 252 ? 1.815 -4.129 25.869 1.00 61.97 252 GLN A C 1
ATOM 1950 O O . GLN A 1 252 ? 1.766 -4.446 27.049 1.00 61.97 252 GLN A O 1
ATOM 1955 N N . GLY A 1 253 ? 2.428 -3.009 25.471 1.00 57.84 253 GLY A N 1
ATOM 1956 C CA . GLY A 1 253 ? 3.104 -2.096 26.400 1.00 57.84 253 GLY A CA 1
ATOM 1957 C C . GLY A 1 253 ? 2.160 -1.313 27.325 1.00 57.84 253 GLY A C 1
ATOM 1958 O O . GLY A 1 253 ? 2.521 -1.041 28.465 1.00 57.84 253 GLY A O 1
ATOM 1959 N N . LEU A 1 254 ? 0.948 -0.968 26.874 1.00 54.84 254 LEU A N 1
ATOM 1960 C CA . LEU A 1 254 ? -0.070 -0.300 27.701 1.00 54.84 254 LEU A CA 1
ATOM 1961 C C . LEU A 1 254 ? -0.763 -1.276 28.657 1.00 54.84 254 LEU A C 1
ATOM 1963 O O . LEU A 1 254 ? -1.067 -0.912 29.788 1.00 54.84 254 LEU A O 1
ATOM 1967 N N . LEU A 1 255 ? -0.997 -2.510 28.211 1.00 55.91 255 LEU A N 1
ATOM 1968 C CA . LEU A 1 255 ? -1.489 -3.611 29.032 1.00 55.91 255 LEU A CA 1
ATOM 1969 C C . LEU A 1 255 ? -0.453 -3.989 30.082 1.00 55.91 255 LEU A C 1
ATOM 1971 O O . LEU A 1 255 ? -0.817 -4.102 31.243 1.00 55.91 255 LEU A O 1
ATOM 1975 N N . GLN A 1 256 ? 0.822 -4.096 29.699 1.00 58.62 256 GLN A N 1
ATOM 1976 C CA . GLN A 1 256 ? 1.908 -4.348 30.638 1.00 58.62 256 GLN A CA 1
ATOM 1977 C C . GLN A 1 256 ? 1.989 -3.229 31.676 1.00 58.62 256 GLN A C 1
ATOM 1979 O O . GLN A 1 256 ? 1.917 -3.525 32.856 1.00 58.62 256 GLN A O 1
ATOM 1984 N N . ARG A 1 257 ? 1.976 -1.951 31.261 1.00 54.16 257 ARG A N 1
ATOM 1985 C CA . ARG A 1 257 ? 1.917 -0.820 32.204 1.00 54.16 257 ARG A CA 1
ATOM 1986 C C . ARG A 1 257 ? 0.688 -0.865 33.101 1.00 54.16 257 ARG A C 1
ATOM 1988 O O . ARG A 1 257 ? 0.823 -0.651 34.287 1.00 54.16 257 ARG A O 1
ATOM 1995 N N . ARG A 1 258 ? -0.507 -1.161 32.583 1.00 52.16 258 ARG A N 1
ATOM 1996 C CA . ARG A 1 258 ? -1.715 -1.279 33.418 1.00 52.16 258 ARG A CA 1
ATOM 1997 C C . ARG A 1 258 ? -1.636 -2.442 34.402 1.00 52.16 258 ARG A C 1
ATOM 1999 O O . ARG A 1 258 ? -2.113 -2.307 35.519 1.00 52.16 258 ARG A O 1
ATOM 2006 N N . VAL A 1 259 ? -1.055 -3.567 33.996 1.00 59.50 259 VAL A N 1
ATOM 2007 C CA . VAL A 1 259 ? -0.791 -4.702 34.884 1.00 59.50 259 VAL A CA 1
ATOM 2008 C C . VAL A 1 259 ? 0.225 -4.294 35.947 1.00 59.50 259 VAL A C 1
ATOM 2010 O O . VAL A 1 259 ? -0.041 -4.503 37.123 1.00 59.50 259 VAL A O 1
ATOM 2013 N N . ASP A 1 260 ? 1.316 -3.635 35.567 1.00 60.69 260 ASP A N 1
ATOM 2014 C CA . ASP A 1 260 ? 2.329 -3.117 36.489 1.00 60.69 260 ASP A CA 1
ATOM 2015 C C . ASP A 1 260 ? 1.725 -2.074 37.453 1.00 60.69 260 ASP A C 1
ATOM 2017 O O . ASP A 1 260 ? 1.979 -2.127 38.650 1.00 60.69 260 ASP A O 1
ATOM 2021 N N . ASP A 1 261 ? 0.821 -1.214 36.978 1.00 55.06 261 ASP A N 1
ATOM 2022 C CA . ASP A 1 261 ? 0.083 -0.227 37.777 1.00 55.06 261 ASP A CA 1
ATOM 2023 C C . ASP A 1 261 ? -0.888 -0.886 38.759 1.00 55.06 261 ASP A C 1
ATOM 2025 O O . ASP A 1 261 ? -1.024 -0.438 39.895 1.00 55.06 261 ASP A O 1
ATOM 2029 N N . MET A 1 262 ? -1.556 -1.968 38.350 1.00 53.41 262 MET A N 1
ATOM 2030 C CA . MET A 1 262 ? -2.397 -2.776 39.240 1.00 53.41 262 MET A CA 1
ATOM 2031 C C . MET A 1 262 ? -1.555 -3.535 40.276 1.00 53.41 262 MET A C 1
ATOM 2033 O O . MET A 1 262 ? -1.993 -3.717 41.412 1.00 53.41 262 MET A O 1
ATOM 2037 N N . LEU A 1 263 ? -0.342 -3.958 39.912 1.00 58.88 263 LEU A N 1
ATOM 2038 C CA . LEU A 1 263 ? 0.612 -4.591 40.824 1.00 58.88 263 LEU A CA 1
ATOM 2039 C C . LEU A 1 263 ? 1.234 -3.575 41.799 1.00 58.88 263 LEU A C 1
ATOM 2041 O O . LEU A 1 263 ? 1.484 -3.922 42.953 1.00 58.88 263 LEU A O 1
ATOM 2045 N N . ASP A 1 264 ? 1.423 -2.324 41.378 1.00 56.84 264 ASP A N 1
ATOM 2046 C CA . ASP A 1 264 ? 1.912 -1.224 42.216 1.00 56.84 264 ASP A CA 1
ATOM 2047 C C . ASP A 1 264 ? 0.820 -0.624 43.112 1.00 56.84 264 ASP A C 1
ATOM 2049 O O . ASP A 1 264 ? 1.105 -0.269 44.254 1.00 56.84 264 ASP A O 1
ATOM 2053 N N . ALA A 1 265 ? -0.443 -0.605 42.677 1.00 53.69 265 ALA A N 1
ATOM 2054 C CA . ALA A 1 265 ? -1.578 -0.226 43.523 1.00 53.69 265 ALA A CA 1
ATOM 2055 C C . ALA A 1 265 ? -1.735 -1.159 44.741 1.00 53.69 265 ALA A C 1
ATOM 2057 O O . ALA A 1 265 ? -2.120 -0.709 45.815 1.00 53.69 265 ALA A O 1
ATOM 2058 N N . ASN A 1 266 ? -1.354 -2.435 44.609 1.00 52.34 266 ASN A N 1
ATOM 2059 C CA . ASN A 1 266 ? -1.286 -3.386 45.726 1.00 52.34 266 ASN A CA 1
ATOM 2060 C C . ASN A 1 266 ? -0.082 -3.162 46.669 1.00 52.34 266 ASN A C 1
ATOM 2062 O O . ASN A 1 266 ? -0.010 -3.799 47.719 1.00 52.34 266 ASN A O 1
ATOM 2066 N N . ARG A 1 267 ? 0.862 -2.278 46.315 1.00 54.72 267 ARG A N 1
ATOM 2067 C CA . ARG A 1 267 ? 2.006 -1.861 47.150 1.00 54.72 267 ARG A CA 1
ATOM 2068 C C . ARG A 1 267 ? 1.880 -0.438 47.699 1.00 54.72 267 ARG A C 1
ATOM 2070 O O . ARG A 1 267 ? 2.684 -0.058 48.549 1.00 54.72 267 ARG A O 1
ATOM 2077 N N . ALA A 1 268 ? 0.897 0.333 47.240 1.00 58.66 268 ALA A N 1
ATOM 2078 C CA . ALA A 1 268 ? 0.685 1.704 47.677 1.00 58.66 268 ALA A CA 1
ATOM 2079 C C . ALA A 1 268 ? 0.312 1.753 49.167 1.00 58.66 268 ALA A C 1
ATOM 2081 O O . ALA A 1 268 ? -0.543 1.002 49.640 1.00 58.66 268 ALA A O 1
ATOM 2082 N N . GLN A 1 269 ? 0.982 2.628 49.913 1.00 70.25 269 GLN A N 1
ATOM 2083 C CA . GLN A 1 269 ? 0.638 2.940 51.296 1.00 70.25 269 GLN A CA 1
ATOM 2084 C C . GLN A 1 269 ? -0.107 4.282 51.325 1.00 70.25 269 GLN A C 1
ATOM 2086 O O . GLN A 1 269 ? 0.209 5.165 50.525 1.00 70.25 269 GLN A O 1
ATOM 2091 N N . PRO A 1 270 ? -1.087 4.471 52.223 1.00 76.75 270 PRO A N 1
ATOM 2092 C CA . PRO A 1 270 ? -1.713 5.773 52.428 1.00 76.75 270 PRO A CA 1
ATOM 2093 C C . PRO A 1 270 ? -0.692 6.818 52.891 1.00 76.75 270 PRO A C 1
ATOM 2095 O O . PRO A 1 270 ? 0.157 6.516 53.730 1.00 76.75 270 PRO A O 1
ATOM 2098 N N . ALA A 1 271 ? -0.819 8.065 52.431 1.00 78.44 271 ALA A N 1
ATOM 2099 C CA . ALA A 1 271 ? -0.051 9.161 53.015 1.00 78.44 271 ALA A CA 1
ATOM 2100 C C . ALA A 1 271 ? -0.505 9.433 54.457 1.00 78.44 271 ALA A C 1
ATOM 2102 O O . ALA A 1 271 ? -1.692 9.338 54.796 1.00 78.44 271 ALA A O 1
ATOM 2103 N N . SER A 1 272 ? 0.430 9.847 55.313 1.00 79.31 272 SER A N 1
ATOM 2104 C CA . SER A 1 272 ? 0.097 10.299 56.660 1.00 79.31 272 SER A CA 1
ATOM 2105 C C . SER A 1 272 ? -0.787 11.552 56.634 1.00 79.31 272 SER A C 1
ATOM 2107 O O . SER A 1 272 ? -0.666 12.438 55.784 1.00 79.31 272 SER A O 1
ATOM 2109 N N . LYS A 1 273 ? -1.695 11.661 57.613 1.00 76.69 273 LYS A N 1
ATOM 2110 C CA . LYS A 1 273 ? -2.613 12.811 57.728 1.00 76.69 273 LYS A CA 1
ATOM 2111 C C . LYS A 1 273 ? -1.865 14.146 57.824 1.00 76.69 273 LYS A C 1
ATOM 2113 O O . LYS A 1 273 ? -2.343 15.142 57.290 1.00 76.69 273 LYS A O 1
ATOM 2118 N N . SER A 1 274 ? -0.706 14.156 58.480 1.00 78.00 274 SER A N 1
ATOM 2119 C CA . SER A 1 274 ? 0.177 15.321 58.588 1.00 78.00 274 SER A CA 1
ATOM 2120 C C . SER A 1 274 ? 0.748 15.741 57.235 1.00 78.00 274 SER A C 1
ATOM 2122 O O . SER A 1 274 ? 0.753 16.931 56.935 1.00 78.00 274 SER A O 1
ATOM 2124 N N . ALA A 1 275 ? 1.163 14.788 56.393 1.00 76.12 275 ALA A N 1
ATOM 2125 C CA . ALA A 1 275 ? 1.675 15.080 55.055 1.00 76.12 275 ALA A CA 1
ATOM 2126 C C . ALA A 1 275 ? 0.594 15.689 54.151 1.00 76.12 275 ALA A C 1
ATOM 2128 O O . ALA A 1 275 ? 0.847 16.673 53.463 1.00 76.12 275 ALA A O 1
ATOM 2129 N N . ILE A 1 276 ? -0.636 15.167 54.216 1.00 79.19 276 ILE A N 1
ATOM 2130 C CA . ILE A 1 276 ? -1.779 15.704 53.459 1.00 79.19 276 ILE A CA 1
ATOM 2131 C C . ILE A 1 276 ? -2.106 17.141 53.902 1.00 79.19 276 ILE A C 1
ATOM 2133 O O . ILE A 1 276 ? -2.410 18.000 53.076 1.00 79.19 276 ILE A O 1
ATOM 2137 N N . GLN A 1 277 ? -2.034 17.423 55.205 1.00 79.50 277 GLN A N 1
ATOM 2138 C CA . GLN A 1 277 ? -2.312 18.757 55.750 1.00 79.50 277 GLN A CA 1
ATOM 2139 C C . GLN A 1 277 ? -1.214 19.782 55.441 1.00 79.50 277 GLN A C 1
ATOM 2141 O O . GLN A 1 277 ? -1.514 20.969 55.344 1.00 79.50 277 GLN A O 1
ATOM 2146 N N . ALA A 1 278 ? 0.032 19.337 55.267 1.00 80.88 278 ALA A N 1
ATOM 2147 C CA . ALA A 1 278 ? 1.174 20.197 54.960 1.00 80.88 278 ALA A CA 1
ATOM 2148 C C . ALA A 1 278 ? 1.240 20.644 53.486 1.00 80.88 278 ALA A C 1
ATOM 2150 O O . ALA A 1 278 ? 2.110 21.43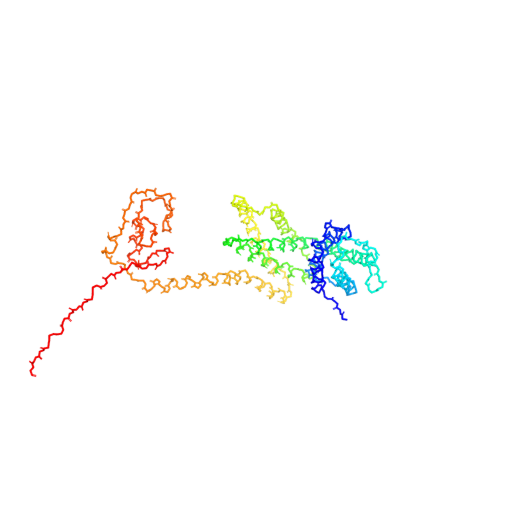9 53.128 1.00 80.88 278 ALA A O 1
ATOM 2151 N N . LEU A 1 279 ? 0.344 20.147 52.625 1.00 80.81 279 LEU A N 1
ATOM 2152 C CA . LEU A 1 279 ? 0.326 20.510 51.211 1.00 80.81 279 LEU A CA 1
ATOM 2153 C C . LEU A 1 279 ? -0.036 21.991 51.002 1.00 80.81 279 LEU A C 1
ATOM 2155 O O . LEU A 1 279 ? -1.003 22.482 51.594 1.00 80.81 279 LEU A O 1
ATOM 2159 N N . PRO A 1 280 ? 0.687 22.709 50.123 1.00 74.25 280 PRO A N 1
ATOM 2160 C CA . PRO A 1 280 ? 0.368 24.089 49.789 1.00 74.25 280 PRO A CA 1
ATOM 2161 C C . PRO A 1 280 ? -0.992 24.180 49.083 1.00 74.25 280 PRO A C 1
ATOM 2163 O O . PRO A 1 280 ? -1.223 23.577 48.032 1.00 74.25 280 PRO A O 1
ATOM 2166 N N . ARG A 1 281 ? -1.890 24.977 49.672 1.00 73.75 281 ARG A N 1
ATOM 2167 C CA . ARG A 1 281 ? -3.223 25.298 49.144 1.00 73.75 281 ARG A CA 1
ATOM 2168 C C . ARG A 1 281 ? -3.207 26.717 48.595 1.00 73.75 281 ARG A C 1
ATOM 2170 O O . ARG A 1 281 ? -2.808 27.640 49.303 1.00 73.75 281 ARG A O 1
ATOM 2177 N N . THR A 1 282 ? -3.639 26.909 47.351 1.00 63.12 282 THR A N 1
ATOM 2178 C CA . THR A 1 282 ? -3.687 28.241 46.733 1.00 63.12 282 THR A CA 1
ATOM 2179 C C . THR A 1 282 ? -5.031 28.501 46.061 1.00 63.12 282 THR A C 1
ATOM 2181 O O . THR A 1 282 ? -5.620 27.623 45.438 1.00 63.12 282 THR A O 1
ATOM 2184 N N . THR A 1 283 ? -5.515 29.739 46.170 1.00 55.81 283 THR A N 1
ATOM 2185 C CA . THR A 1 283 ? -6.796 30.195 45.598 1.00 55.81 283 THR A CA 1
ATOM 2186 C C . THR A 1 283 ? -6.650 30.813 44.205 1.00 55.81 283 THR A C 1
ATOM 2188 O O . THR A 1 283 ? -7.605 31.363 43.661 1.00 55.81 283 THR A O 1
ATOM 2191 N N . LYS A 1 284 ? -5.457 30.762 43.598 1.00 51.06 284 LYS A N 1
ATOM 2192 C CA . LYS A 1 284 ? -5.276 31.239 42.224 1.00 51.06 284 LYS A CA 1
ATOM 2193 C C . LYS A 1 284 ? -5.913 30.232 41.271 1.00 51.06 284 LYS A C 1
ATOM 2195 O O . LYS A 1 284 ? -5.403 29.126 41.132 1.00 51.06 284 LYS A O 1
ATOM 2200 N N . SER A 1 285 ? -6.985 30.627 40.582 1.00 50.97 285 SER A N 1
ATOM 2201 C CA . SER A 1 285 ? -7.504 29.836 39.466 1.00 50.97 285 SER A CA 1
ATOM 2202 C C . SER A 1 285 ? -6.485 29.878 38.326 1.00 50.97 285 SER A C 1
ATOM 2204 O O . SER A 1 285 ? -6.329 30.901 37.651 1.00 50.97 285 SER A O 1
ATOM 2206 N N . VAL A 1 286 ? -5.769 28.783 38.106 1.00 52.31 286 VAL A N 1
ATOM 2207 C CA . VAL A 1 286 ? -5.074 28.556 36.837 1.00 52.31 286 VAL A CA 1
ATOM 2208 C C . VAL A 1 286 ? -6.097 27.903 35.901 1.00 52.31 286 VAL A C 1
ATOM 2210 O O . VAL A 1 286 ? -6.959 27.156 36.358 1.00 52.31 286 VAL A O 1
ATOM 2213 N N . ARG A 1 287 ? -6.066 28.208 34.597 1.00 51.91 287 ARG A N 1
ATOM 2214 C CA . ARG A 1 287 ? -6.951 27.594 33.580 1.00 51.91 287 ARG A CA 1
ATOM 2215 C C . ARG A 1 287 ? -6.578 26.121 33.304 1.00 51.91 287 ARG A C 1
ATOM 2217 O O . ARG A 1 287 ? -6.472 25.717 32.152 1.00 51.91 287 ARG A O 1
ATOM 2224 N N . GLU A 1 288 ? -6.322 25.347 34.350 1.00 57.84 288 GLU A N 1
ATOM 2225 C CA . GLU A 1 288 ? -5.913 23.944 34.297 1.00 57.84 288 GLU A CA 1
ATOM 2226 C C . GLU A 1 288 ? -7.093 23.015 34.624 1.00 57.84 288 GLU A C 1
ATOM 2228 O O . GLU A 1 288 ? -8.024 23.388 35.342 1.00 57.84 288 GLU A O 1
ATOM 2233 N N . ILE A 1 289 ? -7.048 21.802 34.065 1.00 62.59 289 ILE A N 1
ATOM 2234 C CA . ILE A 1 289 ? -8.033 20.726 34.244 1.00 62.59 289 ILE A CA 1
ATOM 2235 C C . ILE A 1 289 ? -7.388 19.662 35.140 1.00 62.59 289 ILE A C 1
ATOM 2237 O O . ILE A 1 289 ? -6.304 19.183 34.811 1.00 62.59 289 ILE A O 1
ATOM 2241 N N . CYS A 1 290 ? -8.018 19.237 36.240 1.00 68.38 290 CYS A N 1
ATOM 2242 C CA . CYS A 1 290 ? -7.461 18.108 37.008 1.00 68.38 290 CYS A CA 1
ATOM 2243 C C . CYS A 1 290 ? -7.729 16.792 36.325 1.00 68.38 290 CYS A C 1
ATOM 2245 O O . CYS A 1 290 ? -8.853 16.460 35.962 1.00 68.38 290 CYS A O 1
ATOM 2247 N N . VAL A 1 291 ? -6.692 15.979 36.294 1.00 67.56 291 VAL A N 1
ATOM 2248 C CA . VAL A 1 291 ? -6.712 14.644 35.709 1.00 67.56 291 VAL A CA 1
ATOM 2249 C C . VAL A 1 291 ? -7.509 13.619 36.527 1.00 67.56 291 VAL A C 1
ATOM 2251 O O . VAL A 1 291 ? -7.762 12.529 36.030 1.00 67.56 291 VAL A O 1
ATOM 2254 N N . ILE A 1 292 ? -7.925 13.950 37.758 1.00 74.19 292 ILE A N 1
ATOM 2255 C CA . ILE A 1 292 ? -8.734 13.062 38.611 1.00 74.19 292 ILE A CA 1
ATOM 2256 C C . ILE A 1 292 ? -10.227 13.169 38.270 1.00 74.19 292 ILE A C 1
ATOM 2258 O O . ILE A 1 292 ? -10.882 12.139 38.143 1.00 74.19 292 ILE A O 1
ATOM 2262 N N . CYS A 1 293 ? -10.776 14.382 38.114 1.00 73.06 293 CYS A N 1
ATOM 2263 C CA . CYS A 1 293 ? -12.216 14.573 37.855 1.00 73.06 293 CYS A CA 1
ATOM 2264 C C . CYS A 1 293 ? -12.549 15.408 36.609 1.00 73.06 293 CYS A C 1
ATOM 2266 O O . CYS A 1 293 ? -13.716 15.558 36.274 1.00 73.06 293 CYS A O 1
ATOM 2268 N N . THR A 1 294 ? -11.547 15.916 35.891 1.00 67.19 294 THR A N 1
ATOM 2269 C CA . THR A 1 294 ? -11.669 16.611 34.595 1.00 67.19 294 THR A CA 1
ATOM 2270 C C . THR A 1 294 ? -12.410 17.961 34.594 1.00 67.19 294 THR A C 1
ATOM 2272 O O . THR A 1 294 ? -12.834 18.426 33.540 1.00 67.19 294 THR A O 1
ATOM 2275 N N . GLU A 1 295 ? -12.506 18.643 35.741 1.00 68.38 295 GLU A N 1
ATOM 2276 C CA . GLU A 1 295 ? -13.177 19.955 35.892 1.00 68.38 295 GLU A CA 1
ATOM 2277 C C . GLU A 1 295 ? -12.191 21.134 36.128 1.00 68.38 295 GLU A C 1
ATOM 2279 O O . GLU A 1 295 ? -10.987 20.923 36.269 1.00 68.38 295 GLU A O 1
ATOM 2284 N N . SER A 1 296 ? -12.673 22.390 36.157 1.00 58.84 296 SER A N 1
ATOM 2285 C CA . SER A 1 296 ? -11.882 23.619 36.431 1.00 58.84 296 SER A CA 1
ATOM 2286 C C . SER A 1 296 ? -11.795 23.952 37.931 1.00 58.84 296 SER A C 1
ATOM 2288 O O . SER A 1 296 ? -12.757 23.685 38.653 1.00 58.84 296 SER A O 1
ATOM 2290 N N . MET A 1 297 ? -10.671 24.498 38.434 1.00 59.91 297 MET A N 1
ATOM 2291 C CA . MET A 1 297 ? -10.283 24.231 39.840 1.00 59.91 297 MET A CA 1
ATOM 2292 C C . MET A 1 297 ? -9.665 25.366 40.667 1.00 59.91 297 MET A C 1
ATOM 2294 O O . MET A 1 297 ? -8.908 26.192 40.160 1.00 59.91 297 MET A O 1
ATOM 2298 N N . GLU A 1 298 ? -9.906 25.289 41.983 1.00 59.53 298 GLU A N 1
ATOM 2299 C CA . GLU A 1 298 ? -9.014 25.769 43.053 1.00 59.53 298 GLU A CA 1
ATOM 2300 C C . GLU A 1 298 ? -7.946 24.700 43.356 1.00 59.53 298 GLU A C 1
ATOM 2302 O O . GLU A 1 298 ? -8.240 23.501 43.330 1.00 59.53 298 GLU A O 1
ATOM 2307 N N . ILE A 1 299 ? -6.702 25.113 43.620 1.00 68.88 299 ILE A N 1
ATOM 2308 C CA . ILE A 1 299 ? -5.526 24.257 43.412 1.00 68.88 299 ILE A CA 1
ATOM 2309 C C . ILE A 1 299 ? -4.832 23.882 44.726 1.00 68.88 299 ILE A C 1
ATOM 2311 O O . ILE A 1 299 ? -4.434 24.739 45.519 1.00 68.88 299 ILE A O 1
ATOM 2315 N N . THR A 1 300 ? -4.606 22.581 44.904 1.00 74.44 300 THR A N 1
ATOM 2316 C CA . THR A 1 300 ? -3.627 22.017 45.844 1.00 74.44 300 THR A CA 1
ATOM 2317 C C . THR A 1 300 ? -2.459 21.438 45.060 1.00 74.44 300 THR A C 1
ATOM 2319 O O . THR A 1 300 ? -2.664 20.705 44.088 1.00 74.44 300 THR A O 1
ATOM 2322 N N . THR A 1 301 ? -1.238 21.773 45.472 1.00 78.62 301 THR A N 1
ATOM 2323 C CA . THR A 1 301 ? -0.023 21.443 44.721 1.00 78.62 301 THR A CA 1
ATOM 2324 C C . THR A 1 301 ? 0.806 20.402 45.463 1.00 78.62 301 THR A C 1
ATOM 2326 O O . THR A 1 301 ? 1.134 20.567 46.635 1.00 78.62 301 THR A O 1
ATOM 2329 N N . MET A 1 302 ? 1.167 19.323 44.772 1.00 80.38 302 MET A N 1
ATOM 2330 C CA . MET A 1 302 ? 2.123 18.329 45.264 1.00 80.38 302 MET A CA 1
ATOM 2331 C C . MET A 1 302 ? 3.552 18.902 45.278 1.00 80.38 302 MET A C 1
ATOM 2333 O O . MET A 1 302 ? 3.846 19.798 44.489 1.00 80.38 302 MET A O 1
ATOM 2337 N N . PRO A 1 303 ? 4.492 18.361 46.079 1.00 78.19 303 PRO A N 1
ATOM 2338 C CA . PRO A 1 303 ? 5.886 18.832 46.104 1.00 78.19 303 PRO A CA 1
ATOM 2339 C C . PRO A 1 303 ? 6.605 18.785 44.745 1.00 78.19 303 PRO A C 1
ATOM 2341 O O . PRO A 1 303 ? 7.533 19.551 44.511 1.00 78.19 303 PRO A O 1
ATOM 2344 N N . CYS A 1 304 ? 6.148 17.919 43.838 1.00 74.69 304 CYS A N 1
ATOM 2345 C CA . CYS A 1 304 ? 6.615 17.822 42.453 1.00 74.69 304 CYS A CA 1
ATOM 2346 C C . CYS A 1 304 ? 6.069 18.923 41.520 1.00 74.69 304 CYS A C 1
ATOM 2348 O O . CYS A 1 304 ? 6.400 18.943 40.338 1.00 74.69 304 CYS A O 1
ATOM 2350 N N . GLY A 1 305 ? 5.200 19.809 42.016 1.00 73.88 305 GLY A N 1
ATOM 2351 C CA . GLY A 1 305 ? 4.606 20.916 41.263 1.00 73.88 305 GLY A CA 1
ATOM 2352 C C . GLY A 1 305 ? 3.280 20.605 40.559 1.00 73.88 305 GLY A C 1
ATOM 2353 O O . GLY A 1 305 ? 2.678 21.521 40.010 1.00 73.88 305 GLY A O 1
ATOM 2354 N N . HIS A 1 306 ? 2.789 19.360 40.585 1.00 76.69 306 HIS A N 1
ATOM 2355 C CA . HIS A 1 306 ? 1.499 19.005 39.974 1.00 76.69 306 HIS A CA 1
ATOM 2356 C C . HIS A 1 306 ? 0.299 19.461 40.815 1.00 76.69 306 HIS A C 1
ATOM 2358 O O . HIS A 1 306 ? 0.317 19.363 42.045 1.00 76.69 306 HIS A O 1
ATOM 2364 N N . CYS A 1 307 ? -0.757 19.902 40.132 1.00 78.06 307 CYS A N 1
ATOM 2365 C CA . CYS A 1 307 ? -1.897 20.623 40.692 1.00 78.06 307 CYS A CA 1
ATOM 2366 C C . CYS A 1 307 ? -3.209 19.833 40.550 1.00 78.06 307 CYS A C 1
ATOM 2368 O O . CYS A 1 307 ? -3.482 19.253 39.501 1.00 78.06 307 CYS A O 1
ATOM 2370 N N . TYR A 1 308 ? -4.038 19.833 41.597 1.00 79.00 308 TYR A N 1
ATOM 2371 C CA . TYR A 1 308 ? -5.303 19.088 41.660 1.00 79.00 308 TYR A CA 1
ATOM 2372 C C . TYR A 1 308 ? -6.340 19.837 42.509 1.00 79.00 308 TYR A C 1
ATOM 2374 O O . TYR A 1 308 ? -5.970 20.690 43.319 1.00 79.00 308 TYR A O 1
ATOM 2382 N N . HIS A 1 309 ? -7.624 19.463 42.423 1.00 80.88 309 HIS A N 1
ATOM 2383 C CA . HIS A 1 309 ? -8.574 19.822 43.484 1.00 80.88 309 HIS A CA 1
ATOM 2384 C C . HIS A 1 309 ? -8.098 19.253 44.815 1.00 80.88 309 HIS A C 1
ATOM 2386 O O . HIS A 1 309 ? -7.688 18.091 44.886 1.00 80.88 309 HIS A O 1
ATOM 2392 N N . ASP A 1 310 ? -8.301 20.020 45.881 1.00 79.50 310 ASP A N 1
ATOM 2393 C CA . ASP A 1 310 ? -8.057 19.556 47.244 1.00 79.50 310 ASP A CA 1
ATOM 2394 C C . ASP A 1 310 ? -8.799 18.248 47.562 1.00 79.50 310 ASP A C 1
ATOM 2396 O O . ASP A 1 310 ? -8.204 17.295 48.063 1.00 79.50 310 ASP A O 1
ATOM 2400 N N . GLY A 1 311 ? -10.089 18.169 47.216 1.00 78.69 311 GLY A N 1
ATOM 2401 C CA . GLY A 1 311 ? -10.907 16.980 47.462 1.00 78.69 311 GLY A CA 1
ATOM 2402 C C . GLY A 1 311 ? -10.425 15.752 46.687 1.00 78.69 311 GLY A C 1
ATOM 2403 O O . GLY A 1 311 ? -10.337 14.660 47.250 1.00 78.69 311 GLY A O 1
ATOM 2404 N N . CYS A 1 312 ? -10.054 15.936 45.418 1.00 80.06 312 CYS A N 1
ATOM 2405 C CA . CYS A 1 312 ? -9.563 14.862 44.559 1.00 80.06 312 CYS A CA 1
ATOM 2406 C C . CYS A 1 312 ? -8.210 14.327 45.040 1.00 80.06 312 CYS A C 1
ATOM 2408 O O . CYS A 1 312 ? -8.043 13.116 45.196 1.00 80.06 312 CYS A O 1
ATOM 2410 N N . LEU A 1 313 ? -7.263 15.223 45.336 1.00 84.12 313 LEU A N 1
ATOM 2411 C CA . LEU A 1 313 ? -5.949 14.833 45.837 1.00 84.12 313 LEU A CA 1
ATOM 2412 C C . LEU A 1 313 ? -6.047 14.212 47.231 1.00 84.12 313 LEU A C 1
ATOM 2414 O O . LEU A 1 313 ? -5.455 13.169 47.478 1.00 84.12 313 LEU A O 1
ATOM 2418 N N . SER A 1 314 ? -6.858 14.781 48.123 1.00 80.19 314 SER A N 1
ATOM 2419 C CA . SER A 1 314 ? -7.090 14.219 49.457 1.00 80.19 314 SER A CA 1
ATOM 2420 C C . SER A 1 314 ? -7.722 12.827 49.409 1.00 80.19 314 SER A C 1
ATOM 2422 O O . SER A 1 314 ? -7.458 12.008 50.287 1.00 80.19 314 SER A O 1
ATOM 2424 N N . HIS A 1 315 ? -8.578 12.542 48.423 1.00 80.62 315 HIS A N 1
ATOM 2425 C CA . HIS A 1 315 ? -9.138 11.205 48.240 1.00 80.62 315 HIS A CA 1
ATOM 2426 C C . HIS A 1 315 ? -8.080 10.219 47.739 1.00 80.62 315 HIS A C 1
ATOM 2428 O O . HIS A 1 315 ? -7.958 9.128 48.290 1.00 80.62 315 HIS A O 1
ATOM 2434 N N . TRP A 1 316 ? -7.272 10.631 46.761 1.00 83.88 316 TRP A N 1
ATOM 2435 C CA . TRP A 1 316 ? -6.165 9.832 46.240 1.00 83.88 316 TRP A CA 1
ATOM 2436 C C . TRP A 1 316 ? -5.126 9.496 47.318 1.00 83.88 316 TRP A C 1
ATOM 2438 O O . TRP A 1 316 ? -4.765 8.335 47.495 1.00 83.88 316 TRP A O 1
ATOM 2448 N N . LEU A 1 317 ? -4.726 10.490 48.116 1.00 83.06 317 LEU A N 1
ATOM 2449 C CA . LEU A 1 317 ? -3.706 10.344 49.158 1.00 83.06 317 LEU A CA 1
ATOM 2450 C C . LEU A 1 317 ? -4.118 9.439 50.329 1.00 83.06 317 LEU A C 1
ATOM 2452 O O . LEU A 1 317 ? -3.265 8.983 51.088 1.00 83.06 317 LEU A O 1
ATOM 2456 N N . LYS A 1 318 ? -5.414 9.121 50.460 1.00 78.38 318 LYS A N 1
ATOM 2457 C CA . LYS A 1 318 ? -5.902 8.092 51.397 1.00 78.38 318 LYS A CA 1
ATOM 2458 C C . LYS A 1 318 ? -5.605 6.668 50.929 1.00 78.38 318 LYS A C 1
ATOM 2460 O O . LYS A 1 318 ? -5.709 5.752 51.739 1.00 78.38 318 LYS A O 1
ATOM 2465 N N . VAL A 1 319 ? -5.290 6.484 49.649 1.00 74.38 319 VAL A N 1
ATOM 2466 C CA . VAL A 1 319 ? -5.039 5.178 49.028 1.00 74.38 319 VAL A CA 1
ATOM 2467 C C . VAL A 1 319 ? -3.576 5.040 48.604 1.00 74.38 319 VAL A C 1
ATOM 2469 O O . VAL A 1 319 ? -3.015 3.959 48.740 1.00 74.38 319 VAL A O 1
ATOM 2472 N N . ALA A 1 320 ? -2.943 6.122 48.141 1.00 80.50 320 ALA A N 1
ATOM 2473 C CA . ALA A 1 320 ? -1.552 6.116 47.695 1.00 80.50 320 ALA A CA 1
ATOM 2474 C C . ALA A 1 320 ? -0.814 7.402 48.090 1.00 80.50 320 ALA A C 1
ATOM 2476 O O . ALA A 1 320 ? -1.301 8.497 47.845 1.00 80.50 320 ALA A O 1
ATOM 2477 N N . ASP A 1 321 ? 0.399 7.287 48.620 1.00 83.06 321 ASP A N 1
ATOM 2478 C CA . ASP A 1 321 ? 1.270 8.393 49.042 1.00 83.06 321 ASP A CA 1
ATOM 2479 C C . ASP A 1 321 ? 2.019 9.106 47.899 1.00 83.06 321 ASP A C 1
ATOM 2481 O O . ASP A 1 321 ? 2.925 9.909 48.135 1.00 83.06 321 ASP A O 1
ATOM 2485 N N . SER A 1 322 ? 1.642 8.840 46.649 1.00 82.06 322 SER A N 1
ATOM 2486 C CA . SER A 1 322 ? 2.346 9.300 45.454 1.00 82.06 322 SER A CA 1
ATOM 2487 C C . SER A 1 322 ? 1.496 10.210 44.571 1.00 82.06 322 SER A C 1
ATOM 2489 O O . SER A 1 322 ? 0.266 10.147 44.549 1.00 82.06 322 SER A O 1
ATOM 2491 N N . CYS A 1 323 ? 2.168 11.076 43.810 1.00 81.00 323 CYS A N 1
ATOM 2492 C CA . CYS A 1 323 ? 1.524 11.949 42.832 1.00 81.00 323 CYS A CA 1
ATOM 2493 C C . CYS A 1 323 ? 0.827 11.138 41.713 1.00 81.00 323 CYS A C 1
ATOM 2495 O O . CYS A 1 323 ? 1.506 10.352 41.051 1.00 81.00 323 CYS A O 1
ATOM 2497 N N . PRO A 1 324 ? -0.468 11.375 41.407 1.00 79.19 324 PRO A N 1
ATOM 2498 C CA . PRO A 1 324 ? -1.184 10.676 40.329 1.00 79.19 324 PRO A CA 1
ATOM 2499 C C . PRO A 1 324 ? -0.521 10.773 38.947 1.00 79.19 324 PRO A C 1
ATOM 2501 O O . PRO A 1 324 ? -0.632 9.855 38.139 1.00 79.19 324 PRO A O 1
ATOM 2504 N N . GLN A 1 325 ? 0.158 11.890 38.666 1.00 74.88 325 GLN A N 1
ATOM 2505 C CA . GLN A 1 325 ? 0.722 12.175 37.346 1.00 74.88 325 GLN A CA 1
ATOM 2506 C C . GLN A 1 325 ? 2.173 11.710 37.180 1.00 74.88 325 GLN A C 1
ATOM 2508 O O . GLN A 1 325 ? 2.520 11.172 36.132 1.00 74.88 325 GLN A O 1
ATOM 2513 N N . CYS A 1 326 ? 3.027 11.896 38.191 1.00 76.44 326 CYS A N 1
ATOM 2514 C CA . CYS A 1 326 ? 4.458 11.569 38.092 1.00 76.44 326 CYS A CA 1
ATOM 2515 C C . CYS A 1 326 ? 4.941 10.481 39.057 1.00 76.44 326 CYS A C 1
ATOM 2517 O O . CYS A 1 326 ? 6.116 10.132 39.018 1.00 76.44 326 CYS A O 1
ATOM 2519 N N . ARG A 1 327 ? 4.062 9.954 39.920 1.00 77.44 327 ARG A N 1
ATOM 2520 C CA . ARG A 1 327 ? 4.347 8.929 40.943 1.00 77.44 327 ARG A CA 1
ATOM 2521 C C . ARG A 1 327 ? 5.406 9.292 41.980 1.00 77.44 327 ARG A C 1
ATOM 2523 O O . ARG A 1 327 ? 5.809 8.436 42.757 1.00 77.44 327 ARG A O 1
ATOM 2530 N N . GLU A 1 328 ? 5.829 10.552 42.046 1.00 75.62 328 GLU A N 1
ATOM 2531 C CA . GLU A 1 328 ? 6.743 10.988 43.096 1.00 75.62 328 GLU A CA 1
ATOM 2532 C C . GLU A 1 328 ? 6.048 10.913 44.464 1.00 75.62 328 GLU A C 1
ATOM 2534 O O . GLU A 1 328 ? 4.969 11.487 44.655 1.00 75.62 328 GLU A O 1
ATOM 2539 N N . THR A 1 329 ? 6.653 10.156 45.381 1.00 78.25 329 THR A N 1
ATOM 2540 C CA . THR A 1 329 ? 6.166 9.918 46.744 1.00 78.25 329 THR A CA 1
ATOM 2541 C C . THR A 1 329 ? 6.285 11.174 47.603 1.00 78.25 329 THR A C 1
ATOM 2543 O O . THR A 1 329 ? 7.275 11.908 47.529 1.00 78.25 329 THR A O 1
ATOM 2546 N N . LEU A 1 330 ? 5.303 11.406 48.472 1.00 78.06 330 LEU A N 1
ATOM 2547 C CA . LEU A 1 330 ? 5.383 12.398 49.540 1.00 78.06 330 LEU A CA 1
ATOM 2548 C C . LEU A 1 330 ? 6.485 11.987 50.523 1.00 78.06 330 LEU A C 1
ATOM 2550 O O . LEU A 1 330 ? 6.309 11.077 51.325 1.00 78.06 330 LEU A O 1
ATOM 2554 N N . LYS A 1 331 ? 7.653 12.634 50.432 1.00 63.44 331 LYS A N 1
ATOM 2555 C CA . LYS A 1 331 ? 8.804 12.355 51.304 1.00 63.44 331 LYS A CA 1
ATOM 2556 C C . LYS A 1 331 ? 8.420 12.572 52.772 1.00 63.44 331 LYS A C 1
ATOM 2558 O O . LYS A 1 331 ? 8.203 13.706 53.189 1.00 63.44 331 LYS A O 1
ATOM 2563 N N . GLU A 1 332 ? 8.386 11.498 53.556 1.00 55.41 332 GLU A N 1
ATOM 2564 C CA . GLU A 1 332 ? 8.346 11.571 55.017 1.00 55.41 332 GLU A CA 1
ATOM 2565 C C . GLU A 1 332 ? 9.777 11.663 55.566 1.00 55.41 332 GLU A C 1
ATOM 2567 O O . GLU A 1 332 ? 10.606 10.784 55.319 1.00 55.41 332 GLU A O 1
ATOM 2572 N N . GLU A 1 333 ? 10.078 12.695 56.358 1.00 40.56 333 GLU A N 1
ATOM 2573 C CA . GLU A 1 333 ? 11.182 12.608 57.315 1.00 40.56 333 GLU A CA 1
ATOM 2574 C C . GLU A 1 333 ? 10.776 11.603 58.402 1.00 40.56 333 GLU A C 1
ATOM 2576 O O . GLU A 1 333 ? 10.079 11.943 59.359 1.00 40.56 333 GLU A O 1
ATOM 2581 N N . ARG A 1 334 ? 11.186 10.337 58.263 1.00 39.84 334 ARG A N 1
ATOM 2582 C CA . ARG A 1 334 ? 11.122 9.389 59.381 1.00 39.84 334 ARG A CA 1
ATOM 2583 C C . ARG A 1 334 ? 12.083 9.876 60.462 1.00 39.84 334 ARG A C 1
ATOM 2585 O O . ARG A 1 334 ? 13.298 9.816 60.274 1.00 39.84 334 ARG A O 1
ATOM 2592 N N . LYS A 1 335 ? 11.558 10.342 61.598 1.00 33.72 335 LYS A N 1
ATOM 2593 C CA . LYS A 1 335 ? 12.361 10.432 62.821 1.00 33.72 335 LYS A CA 1
ATOM 2594 C C . LYS A 1 335 ? 12.820 9.015 63.159 1.00 33.72 335 LYS A C 1
ATOM 2596 O O . LYS A 1 335 ? 12.000 8.111 63.249 1.00 33.72 335 LYS A O 1
ATOM 2601 N N . ALA A 1 336 ? 14.131 8.824 63.256 1.00 36.94 336 ALA A N 1
ATOM 2602 C CA . ALA A 1 336 ? 14.704 7.587 63.751 1.00 36.94 336 ALA A CA 1
ATOM 2603 C C . ALA A 1 336 ? 14.283 7.421 65.214 1.00 36.94 336 ALA A C 1
ATOM 2605 O O . ALA A 1 336 ? 14.657 8.235 66.060 1.00 36.94 336 ALA A O 1
ATOM 2606 N N . ASP A 1 337 ? 13.504 6.384 65.493 1.00 40.47 337 ASP A N 1
ATOM 2607 C CA . ASP A 1 337 ? 13.166 5.973 66.847 1.00 40.47 337 ASP A CA 1
ATOM 2608 C C . ASP A 1 337 ? 14.429 5.387 67.497 1.00 40.47 337 ASP A C 1
ATOM 2610 O O . ASP A 1 337 ? 14.735 4.201 67.389 1.00 40.47 337 ASP A O 1
ATOM 2614 N N . THR A 1 338 ? 15.227 6.241 68.140 1.00 40.03 338 THR A N 1
ATOM 2615 C CA . THR A 1 338 ? 16.187 5.808 69.158 1.00 40.03 338 THR A CA 1
ATOM 2616 C C . THR A 1 338 ? 15.409 5.456 70.422 1.00 40.03 338 THR A C 1
ATOM 2618 O O . THR A 1 338 ? 15.257 6.294 71.311 1.00 40.03 338 THR A O 1
ATOM 2621 N N . GLU A 1 339 ? 14.909 4.225 70.501 1.00 39.50 339 GLU A N 1
ATOM 2622 C CA . GLU A 1 339 ? 14.503 3.614 71.767 1.00 39.50 339 GLU A CA 1
ATOM 2623 C C . GLU A 1 339 ? 15.679 2.814 72.334 1.00 39.50 339 GLU A C 1
ATOM 2625 O O . GLU A 1 339 ? 16.212 1.889 71.718 1.00 39.50 339 GLU A O 1
ATOM 2630 N N . GLY A 1 340 ? 16.143 3.274 73.496 1.00 33.50 340 GLY A N 1
ATOM 2631 C CA . GLY A 1 340 ? 17.340 2.804 74.170 1.00 33.50 340 GLY A CA 1
ATOM 2632 C C . GLY A 1 340 ? 17.210 1.391 74.729 1.00 33.50 340 GLY A C 1
ATOM 2633 O O . GLY A 1 340 ? 16.243 1.048 75.404 1.00 33.50 340 GLY A O 1
ATOM 2634 N N . TRP A 1 341 ? 18.262 0.607 74.520 1.00 31.39 341 TRP A N 1
ATOM 2635 C CA . TRP A 1 341 ? 18.578 -0.529 75.374 1.00 31.39 341 TRP A CA 1
ATOM 2636 C C . TRP A 1 341 ? 19.221 -0.001 76.660 1.00 31.39 341 TRP A C 1
ATOM 2638 O O . TRP A 1 341 ? 20.329 0.532 76.632 1.00 31.39 341 TRP A O 1
ATOM 2648 N N . VAL A 1 342 ? 18.509 -0.126 77.781 1.00 39.62 342 VAL A N 1
ATOM 2649 C CA . VAL A 1 342 ? 19.087 -0.016 79.124 1.00 39.62 342 VAL A CA 1
ATOM 2650 C C . VAL A 1 342 ? 19.672 -1.383 79.466 1.00 39.62 342 VAL A C 1
ATOM 2652 O O . VAL A 1 342 ? 18.950 -2.374 79.544 1.00 39.62 342 VAL A O 1
ATOM 2655 N N . GLU A 1 343 ? 20.990 -1.431 79.624 1.00 33.97 343 GLU A N 1
ATOM 2656 C CA . GLU A 1 343 ? 21.748 -2.608 80.040 1.00 33.97 343 GLU A CA 1
ATOM 2657 C C . GLU A 1 343 ? 21.498 -2.852 81.538 1.00 33.97 343 GLU A C 1
ATOM 2659 O O . GLU A 1 343 ? 21.866 -2.036 82.384 1.00 33.97 343 GLU A O 1
ATOM 2664 N N . ALA A 1 344 ? 20.800 -3.941 81.866 1.00 40.53 344 ALA A N 1
ATOM 2665 C CA . ALA A 1 344 ? 20.627 -4.397 83.238 1.00 40.53 344 ALA A CA 1
ATOM 2666 C C . ALA A 1 344 ? 21.789 -5.324 83.605 1.00 40.53 344 ALA A C 1
ATOM 2668 O O . ALA A 1 344 ? 21.967 -6.387 83.014 1.00 40.53 344 ALA A O 1
ATOM 2669 N N . THR A 1 345 ? 22.573 -4.885 84.583 1.00 40.88 345 THR A N 1
ATOM 2670 C CA . THR A 1 345 ? 23.534 -5.692 85.331 1.00 40.88 345 THR A CA 1
ATOM 2671 C C . THR A 1 345 ? 22.823 -6.761 86.154 1.00 40.88 345 THR A C 1
ATOM 2673 O O . THR A 1 345 ? 21.933 -6.411 86.929 1.00 40.88 345 THR A O 1
ATOM 2676 N N . GLU A 1 346 ? 23.299 -8.002 86.069 1.00 37.75 346 GLU A N 1
ATOM 2677 C CA . GLU A 1 346 ? 23.496 -8.903 87.216 1.00 37.75 346 GLU A CA 1
ATOM 2678 C C . GLU A 1 346 ? 24.616 -9.906 86.921 1.00 37.75 346 GLU A C 1
ATOM 2680 O O . GLU A 1 346 ? 24.599 -10.510 85.822 1.00 37.75 346 GLU A O 1
#

InterPro domains:
  IPR001841 Zinc finger, RING-type [PF13639] (290-327)
  IPR001841 Zinc finger, RING-type [PS50089] (290-327)
  IPR001841 Zinc finger, RING-type [SM00184] (290-326)
  IPR011016 Zinc finger, RING-CH-type [SM00744] (289-327)
  IPR013083 Zinc finger, RING/FYVE/PHD-type [G3DSA:3.30.40.10] (265-339)

Secondary structure (DSSP, 8-state):
-PPPHHHHHHHHHHHHHHHGGGTTT-HHHHHHHHHHHHHHHHHHHHHHHT----HHHHHHHHHHHHHHHHHHHTTGGGTTTS-GGG-EETTEEHHHHHHHHHHHHHHHHHHHHHHHHHSHHHHHHHHHHHHHHHHHHH-S---HHHHHHHHHHHHHHHHHHHHHHSSS--HHHHHHHHHHHHHHHHHHHH---SSSTHHHHHHHHHHHHHHHHHHHHHHHHHHHHS---HHHHHHHHHHHHHHHHHHHHHTHHHHHHHHHHHHHHTTPPPPPHHHHHTS-EE----S-B-TTT-SB--EEE-TTS-EE-HHHHHHHHTT-SB-TTT--B-----------------